Protein AF-T1GAR9-F1 (afdb_monomer)

Nearest PDB structures (foldseek):
  7sh0-assembly1_A  TM=8.762E-01  e=1.033E-12  Homo sapiens
  6ea4-assembly1_A  TM=8.617E-01  e=6.051E-13  Homo sapiens
  3se6-assembly2_B  TM=8.925E-01  e=2.871E-11  Homo sapiens
  7nup-assembly2_B  TM=8.046E-01  e=1.895E-11  Homo sapiens
  3se6-assembly1_A  TM=8.592E-01  e=3.431E-11  Homo sapiens

Solvent-accessible surface area (backbone atoms only — not comparable to full-atom values): 16681 Å² total; per-residue (Å²): 134,81,90,86,88,87,88,90,86,79,95,69,99,68,88,81,76,84,83,80,84,86,79,80,92,75,95,74,92,66,83,61,58,49,72,42,82,41,75,47,67,54,74,52,95,97,52,86,68,44,79,40,87,45,73,44,64,50,62,58,53,84,49,73,72,41,41,52,45,53,66,44,75,80,45,100,73,86,49,72,71,63,49,52,54,53,48,57,76,69,50,59,70,72,55,43,72,60,62,63,54,60,67,56,33,54,42,39,70,69,78,53,90,80,43,41,29,41,38,39,39,64,39,95,79,19,41,32,34,38,38,35,50,35,34,57,62,70,60,62,85,65,73,90,50,70,77,66,39,69,50,52,40,49,40,71,38,23,67,32,31,67,78,54,74,52,63,81,65,65,64,66,76,44,55,46,62,68,44,73,61,78,45,77,48,77,47,99,54,65,32,77,29,72,49,65,38,39,62,56,75,46,87,57,46,68,46,57,41,76,68,42,44,49,35,42,44,58,36,47,66,34,80,76,31,67,69,61,47,68,52,44,56,42,45,53,50,56,37,44,55,50,31,31,69,26,66,78,39,54,64,67,65,44,54,60,63,50,59,46,56,85,77,59,84,60,71,69,58,80,68,65,131

Foldseek 3Di:
DDDDDDDDDDDDPDDDDDDDDDDDDDDDDDQDWDKDWDWDWDDDVPDDIDTDIDIATDDDQDDPVSVVRVVCVPPPDDDVVNVQVSCVVPPDPVVCVQAVDSVQQSCLVPVDDAAKEWEKEQDPQQFKIKIFIWGDDLAPVPPPCPVRRLRFHFWQKDKAFLVRHDLVDQHRPHTDYRGRDIDMGGHPDGGLEMFICRLVPTPYAYHYPPNNLVSQLVCLLPPCSSVHDPSRVQSNLLNLVSCCSSVVDPVVSSVVSCVSCVVDDDPSNVPRD

Structure (mmCIF, N/CA/C/O backbone):
data_AF-T1GAR9-F1
#
_entry.id   AF-T1GAR9-F1
#
loop_
_atom_site.group_PDB
_atom_site.id
_atom_site.type_symbol
_atom_site.label_atom_id
_atom_site.label_alt_id
_atom_site.label_comp_id
_atom_site.label_asym_id
_atom_site.label_entity_id
_atom_site.label_seq_id
_atom_site.pdbx_PDB_ins_code
_atom_site.Cartn_x
_atom_site.Cartn_y
_atom_site.Cartn_z
_atom_site.occupancy
_atom_site.B_iso_or_equiv
_atom_site.auth_seq_id
_atom_site.auth_comp_id
_atom_site.auth_asym_id
_atom_site.auth_atom_id
_atom_site.pdbx_PDB_model_num
ATOM 1 N N . MET A 1 1 ? -24.369 20.881 -39.014 1.00 25.45 1 MET A N 1
ATOM 2 C CA . MET A 1 1 ? -25.179 20.928 -40.251 1.00 25.45 1 MET A CA 1
ATOM 3 C C . MET A 1 1 ? -24.227 20.793 -41.423 1.00 25.45 1 MET A C 1
ATOM 5 O O . MET A 1 1 ? -23.271 21.550 -41.418 1.00 25.45 1 MET A O 1
ATOM 9 N N . LEU A 1 2 ? -24.531 19.888 -42.368 1.00 25.66 2 LEU A N 1
ATOM 10 C CA . LEU A 1 2 ? -23.909 19.727 -43.701 1.00 25.66 2 LEU A CA 1
ATOM 11 C C . LEU A 1 2 ? -22.419 19.277 -43.682 1.00 25.66 2 LEU A C 1
ATOM 13 O O . LEU A 1 2 ? -21.597 19.915 -43.039 1.00 25.66 2 LEU A O 1
ATOM 17 N N . TRP A 1 3 ? -22.067 18.055 -44.135 1.00 26.94 3 TRP A N 1
ATOM 18 C CA . TRP A 1 3 ? -21.988 17.561 -45.542 1.00 26.94 3 TRP A CA 1
ATOM 19 C C . TRP A 1 3 ? -20.963 18.414 -46.333 1.00 26.94 3 TRP A C 1
ATOM 21 O O . TRP A 1 3 ? -21.071 19.631 -46.298 1.00 26.94 3 TRP A O 1
ATOM 31 N N . GLU A 1 4 ? -19.913 17.937 -47.011 1.00 28.55 4 GLU A N 1
ATOM 32 C CA . GLU A 1 4 ? -19.520 16.641 -47.617 1.00 28.55 4 GLU A CA 1
ATOM 33 C C . GLU A 1 4 ? -17.956 16.524 -47.604 1.00 28.55 4 GLU A C 1
ATOM 35 O O . GLU A 1 4 ? -17.301 17.445 -47.120 1.00 28.55 4 GLU A O 1
ATOM 40 N N . ASN A 1 5 ? -17.238 15.480 -48.059 1.00 26.39 5 ASN A N 1
ATOM 41 C CA . ASN A 1 5 ? -17.584 14.246 -48.789 1.00 26.39 5 ASN A CA 1
ATOM 42 C C . ASN A 1 5 ? -16.608 13.072 -48.478 1.00 26.39 5 ASN A C 1
ATOM 44 O O . ASN A 1 5 ? -15.714 13.201 -47.642 1.00 26.39 5 ASN A O 1
ATOM 48 N N . ILE A 1 6 ? -16.745 11.953 -49.202 1.00 33.06 6 ILE A N 1
ATOM 49 C CA . ILE A 1 6 ? -15.753 10.867 -49.364 1.00 33.06 6 ILE A CA 1
ATOM 50 C C . ILE A 1 6 ? -15.148 10.960 -50.772 1.00 33.06 6 ILE A C 1
ATOM 52 O O . ILE A 1 6 ? -15.874 11.267 -51.711 1.00 33.06 6 ILE A O 1
ATOM 56 N N . ASP A 1 7 ? -13.873 10.591 -50.949 1.00 25.00 7 ASP A N 1
ATOM 57 C CA . ASP A 1 7 ? -13.417 10.104 -52.256 1.00 25.00 7 ASP A CA 1
ATOM 5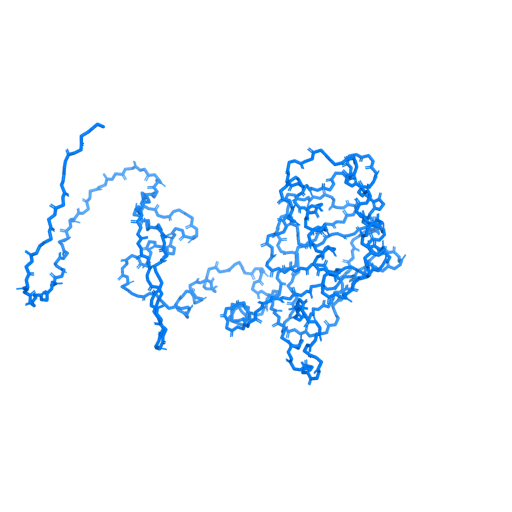8 C C . ASP A 1 7 ? -12.405 8.952 -52.114 1.00 25.00 7 ASP A C 1
ATOM 60 O O . ASP A 1 7 ? -11.411 9.051 -51.389 1.00 25.00 7 ASP A O 1
ATOM 64 N N . ILE A 1 8 ? -12.687 7.829 -52.781 1.00 36.56 8 ILE A N 1
ATOM 65 C CA . ILE A 1 8 ? -11.860 6.613 -52.789 1.00 36.56 8 ILE A CA 1
ATOM 66 C C . ILE A 1 8 ? -11.666 6.193 -54.244 1.00 36.56 8 ILE A C 1
ATOM 68 O O . ILE A 1 8 ? -12.501 5.474 -54.788 1.00 36.56 8 ILE A O 1
ATOM 72 N N . ASN A 1 9 ? -10.546 6.600 -54.853 1.00 28.61 9 ASN A N 1
ATOM 73 C CA . ASN A 1 9 ? -9.695 5.746 -55.698 1.00 28.61 9 ASN A CA 1
ATOM 74 C C . ASN A 1 9 ? -8.578 6.539 -56.396 1.00 28.61 9 ASN A C 1
ATOM 76 O O . ASN A 1 9 ? -8.834 7.466 -57.157 1.00 28.61 9 ASN A O 1
ATOM 80 N N . SER A 1 10 ? -7.336 6.073 -56.265 1.00 30.86 10 SER A N 1
ATOM 81 C CA . SER A 1 10 ? -6.463 5.832 -57.427 1.00 30.86 10 SER A CA 1
ATOM 82 C C . SER A 1 10 ? -5.180 5.114 -57.006 1.00 30.86 10 SER A C 1
ATOM 84 O O . SER A 1 10 ? -4.555 5.432 -55.996 1.00 30.86 10 SER A O 1
ATOM 86 N N . ASN A 1 11 ? -4.778 4.125 -57.805 1.00 38.12 11 ASN A N 1
ATOM 87 C CA . ASN A 1 11 ? -3.502 3.437 -57.644 1.00 38.12 11 ASN A CA 1
ATOM 88 C C . ASN A 1 11 ? -2.354 4.347 -58.101 1.00 38.12 11 ASN A C 1
ATOM 90 O O . ASN A 1 11 ? -2.227 4.607 -59.295 1.00 38.12 11 ASN A O 1
ATOM 94 N N . ALA A 1 12 ? -1.474 4.751 -57.185 1.00 31.80 12 ALA A N 1
ATOM 95 C CA . ALA A 1 12 ? -0.145 5.252 -57.532 1.00 31.80 12 ALA A CA 1
ATOM 96 C C . ALA A 1 12 ? 0.839 5.062 -56.370 1.00 31.80 12 ALA A C 1
ATOM 98 O O . ALA A 1 12 ? 0.692 5.673 -55.310 1.00 31.80 12 ALA A O 1
ATOM 99 N N . HIS A 1 13 ? 1.898 4.276 -56.588 1.00 41.47 13 HIS A N 1
ATOM 100 C CA . HIS A 1 13 ? 3.071 4.296 -55.715 1.00 41.47 13 HIS A CA 1
ATOM 101 C C . HIS A 1 13 ? 3.691 5.700 -55.740 1.00 41.47 13 HIS A C 1
ATOM 103 O O . HIS A 1 13 ? 4.368 6.064 -56.697 1.00 41.47 13 HIS A O 1
ATOM 109 N N . THR A 1 14 ? 3.475 6.489 -54.689 1.00 29.33 14 THR A N 1
ATOM 110 C CA . THR A 1 14 ? 4.144 7.783 -54.503 1.00 29.33 14 THR A CA 1
ATOM 111 C C . THR A 1 14 ? 4.656 7.917 -53.077 1.00 29.33 14 THR A C 1
ATOM 113 O O . THR A 1 14 ? 3.901 8.054 -52.115 1.00 29.33 14 THR A O 1
ATOM 116 N N . THR A 1 15 ? 5.980 7.878 -52.945 1.00 33.97 15 THR A N 1
ATOM 117 C CA . THR A 1 15 ? 6.705 8.127 -51.700 1.00 33.97 15 THR A CA 1
ATOM 118 C C . THR A 1 15 ? 6.447 9.566 -51.252 1.00 33.97 15 THR A C 1
ATOM 120 O O . THR A 1 15 ? 7.058 10.497 -51.771 1.00 33.97 15 THR A O 1
ATOM 123 N N . ARG A 1 16 ? 5.528 9.781 -50.302 1.00 26.84 16 ARG A N 1
ATOM 124 C CA . ARG A 1 16 ? 5.250 11.122 -49.764 1.00 26.84 16 ARG A CA 1
ATOM 125 C C . ARG A 1 16 ? 6.382 11.574 -48.838 1.00 26.84 16 ARG A C 1
ATOM 127 O O . ARG A 1 16 ? 6.357 11.325 -47.635 1.00 26.84 16 ARG A O 1
ATOM 134 N N . SER A 1 17 ? 7.370 12.261 -49.404 1.00 26.91 17 SER A N 1
ATOM 135 C CA . SER A 1 17 ? 8.363 13.029 -48.655 1.00 26.91 17 SER A CA 1
ATOM 136 C C . SER A 1 17 ? 7.694 14.233 -47.985 1.00 26.91 17 SER A C 1
ATOM 138 O O . SER A 1 17 ? 7.262 15.169 -48.656 1.00 26.91 17 SER A O 1
ATOM 140 N N . LEU A 1 18 ? 7.609 14.215 -46.653 1.00 26.28 18 LEU A N 1
ATOM 141 C CA . LEU A 1 18 ? 7.092 15.342 -45.880 1.00 26.28 18 LEU A CA 1
ATOM 142 C C . LEU A 1 18 ? 8.146 16.461 -45.822 1.00 26.28 18 LEU A C 1
ATOM 144 O O . LEU A 1 18 ? 9.084 16.390 -45.025 1.00 26.28 18 LEU A O 1
ATOM 148 N N . HIS A 1 19 ? 7.984 17.493 -46.650 1.00 25.23 19 HIS A N 1
ATOM 149 C CA . HIS A 1 19 ? 8.692 18.758 -46.468 1.00 25.23 19 HIS A CA 1
ATOM 150 C C . HIS A 1 19 ? 8.054 19.532 -45.312 1.00 25.23 19 HIS A C 1
ATOM 152 O O . HIS A 1 19 ? 6.848 19.773 -45.312 1.00 25.23 19 HIS A O 1
ATOM 158 N N . VAL A 1 20 ? 8.869 19.917 -44.331 1.00 28.50 20 VAL A N 1
ATOM 159 C CA . VAL A 1 20 ? 8.471 20.808 -43.236 1.00 28.50 20 VAL A CA 1
ATOM 160 C C . VAL A 1 20 ? 9.163 22.143 -43.473 1.00 28.50 20 VAL A C 1
ATOM 162 O O . VAL A 1 20 ? 10.387 22.191 -43.585 1.00 28.50 20 VAL A O 1
ATOM 165 N N . TYR A 1 21 ? 8.371 23.205 -43.590 1.00 26.66 21 TYR A N 1
ATOM 166 C CA . TYR A 1 21 ? 8.868 24.573 -43.691 1.00 26.66 21 TYR A CA 1
ATOM 167 C C . TYR A 1 21 ? 9.144 25.122 -42.290 1.00 26.66 21 TYR A C 1
ATOM 169 O O . TYR A 1 21 ? 8.396 24.842 -41.353 1.00 26.66 21 TYR A O 1
ATOM 177 N N . PHE A 1 22 ? 10.207 25.910 -42.158 1.00 25.89 22 PHE A N 1
ATOM 178 C CA . PHE A 1 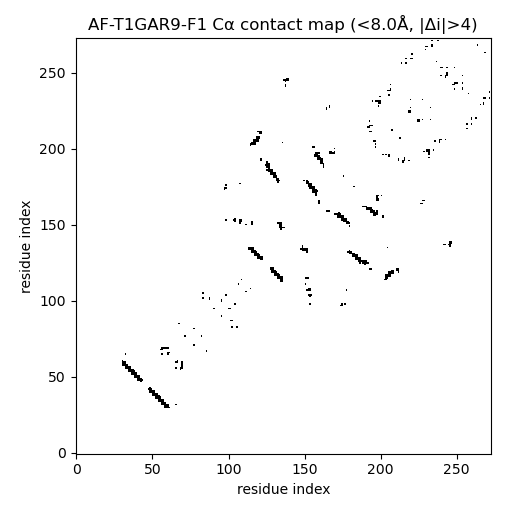22 ? 10.503 26.660 -40.941 1.00 25.89 22 PHE A CA 1
ATOM 179 C C . PHE A 1 22 ? 9.827 28.032 -41.025 1.00 25.89 22 PHE A C 1
ATOM 181 O O . PHE A 1 22 ? 9.930 28.704 -42.051 1.00 25.89 22 PHE A O 1
ATOM 188 N N . CYS A 1 23 ? 9.170 28.452 -39.947 1.00 29.28 23 CYS A N 1
ATOM 189 C CA . CYS A 1 23 ? 8.802 29.848 -39.726 1.00 29.28 23 CYS A CA 1
ATOM 190 C C . CYS A 1 23 ? 9.664 30.380 -38.581 1.00 29.28 23 CYS A C 1
ATOM 192 O O . CYS A 1 23 ? 9.767 29.726 -37.544 1.00 29.28 23 CYS A O 1
ATOM 194 N N . GLU A 1 24 ? 10.295 31.532 -38.798 1.00 31.22 24 GLU A N 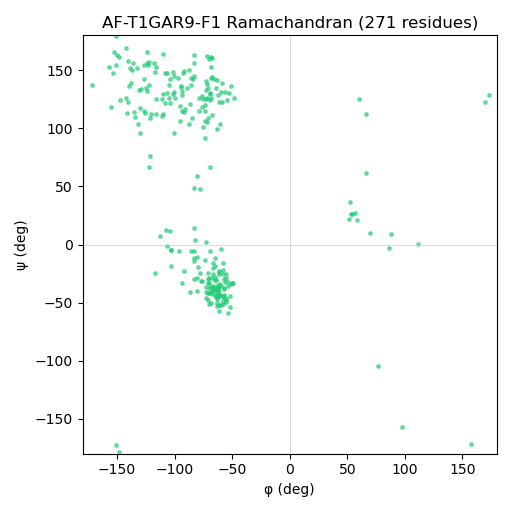1
ATOM 195 C CA . GLU A 1 24 ? 11.086 32.231 -37.782 1.00 31.22 24 GLU A CA 1
ATOM 196 C C . GLU A 1 24 ? 10.187 32.858 -36.705 1.00 31.22 24 GLU A C 1
ATOM 198 O O . GLU A 1 24 ? 8.970 32.989 -36.879 1.00 31.22 24 GLU A O 1
ATOM 203 N N . ASP A 1 25 ? 10.798 33.191 -35.568 1.00 39.25 25 ASP A N 1
ATOM 204 C CA . ASP A 1 25 ? 10.116 33.512 -34.316 1.00 39.25 25 ASP A CA 1
ATOM 205 C C . ASP A 1 25 ? 9.098 34.659 -34.419 1.00 39.25 25 ASP A C 1
ATOM 207 O O . ASP A 1 25 ? 9.400 35.770 -34.857 1.00 39.25 25 ASP A O 1
ATOM 211 N N . VAL A 1 26 ? 7.895 34.412 -33.894 1.00 34.44 26 VAL A N 1
ATOM 212 C CA . VAL A 1 26 ? 6.917 35.456 -33.569 1.00 34.44 26 VAL A CA 1
ATOM 213 C C . VAL A 1 26 ? 6.606 35.364 -32.083 1.00 34.44 26 VAL A C 1
ATOM 215 O O . VAL A 1 26 ? 5.932 34.436 -31.632 1.00 34.44 26 VAL A O 1
ATOM 218 N N . GLU A 1 27 ? 7.087 36.338 -31.313 1.00 39.66 27 GLU A N 1
ATOM 219 C CA . GLU A 1 27 ? 6.792 36.426 -29.885 1.00 39.66 27 GLU A CA 1
ATOM 220 C C . GLU A 1 27 ? 5.284 36.584 -29.643 1.00 39.66 27 GLU A C 1
ATOM 222 O O . GLU A 1 27 ? 4.647 37.541 -30.088 1.00 39.66 27 GLU A O 1
ATOM 227 N N . ARG A 1 28 ? 4.706 35.656 -28.875 1.00 39.28 28 ARG A N 1
ATOM 228 C CA . ARG A 1 28 ? 3.417 35.841 -28.204 1.00 39.28 28 ARG A CA 1
ATOM 229 C C . ARG A 1 28 ? 3.555 35.482 -26.734 1.00 39.28 28 ARG A C 1
ATOM 231 O O . ARG A 1 28 ? 4.137 34.458 -26.386 1.00 39.28 28 ARG A O 1
ATOM 238 N N . VAL A 1 29 ? 3.011 36.346 -25.886 1.00 41.38 29 VAL A N 1
ATOM 239 C CA . VAL A 1 29 ? 2.960 36.163 -24.435 1.00 41.38 29 VAL A CA 1
ATOM 240 C C . VAL A 1 29 ? 1.712 35.352 -24.089 1.00 41.38 29 VAL A C 1
ATOM 242 O O . VAL A 1 29 ? 0.599 35.763 -24.410 1.00 41.38 29 VAL A O 1
ATOM 245 N N . GLY A 1 30 ? 1.912 34.203 -23.449 1.00 42.22 30 GLY A N 1
ATOM 246 C CA . GLY A 1 30 ? 0.862 33.305 -22.973 1.00 42.22 30 GLY A CA 1
ATOM 247 C C . GLY A 1 30 ? 1.476 31.981 -22.520 1.00 42.22 30 GLY A C 1
ATOM 248 O O . GLY A 1 30 ? 2.165 31.331 -23.303 1.00 42.22 30 GLY A O 1
ATOM 249 N N . ASP A 1 31 ? 1.250 31.597 -21.264 1.00 46.41 31 ASP A N 1
ATOM 250 C CA . ASP A 1 31 ? 1.904 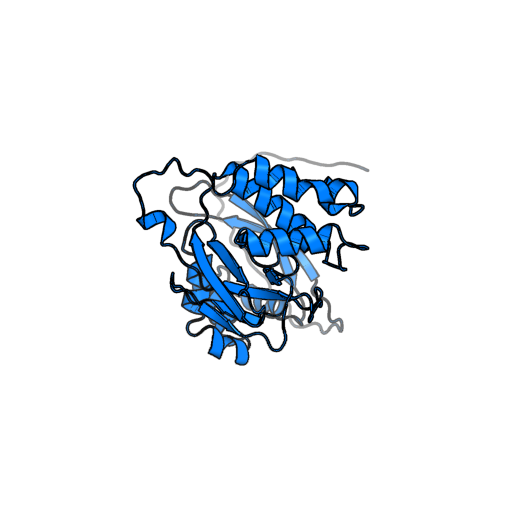30.441 -20.623 1.00 46.41 31 ASP A CA 1
ATOM 251 C C . ASP A 1 31 ? 1.233 29.085 -20.920 1.00 46.41 31 ASP A C 1
ATOM 253 O O . ASP A 1 31 ? 1.518 28.090 -20.255 1.00 46.41 31 ASP A O 1
ATOM 257 N N . ASP A 1 32 ? 0.351 29.024 -21.923 1.00 52.38 32 ASP A N 1
ATOM 258 C CA . ASP A 1 32 ? -0.444 27.831 -22.211 1.00 52.38 32 ASP A CA 1
ATOM 259 C C . ASP A 1 32 ? 0.107 26.990 -23.372 1.00 52.38 32 ASP A C 1
ATOM 261 O O . ASP A 1 32 ? 0.384 27.466 -24.477 1.00 52.38 32 ASP A O 1
ATOM 265 N N . CYS A 1 33 ? 0.220 25.691 -23.113 1.00 55.34 33 CYS A N 1
ATOM 266 C CA . CYS A 1 33 ? 0.555 24.675 -24.101 1.00 55.34 33 CYS A CA 1
ATOM 267 C C . CYS A 1 33 ? -0.674 24.387 -24.975 1.00 55.34 33 CYS A C 1
ATOM 269 O O . CYS A 1 33 ? -1.675 23.870 -24.479 1.00 55.34 33 CYS A O 1
ATOM 271 N N . GLN A 1 34 ? -0.599 24.634 -26.285 1.00 54.72 34 GLN A N 1
ATOM 272 C CA . GLN A 1 34 ? -1.665 24.215 -27.193 1.00 54.72 34 GLN A CA 1
ATOM 273 C C . GLN A 1 34 ? -1.544 22.721 -27.495 1.00 54.72 34 GLN A C 1
ATOM 275 O O . GLN A 1 34 ? -0.574 22.246 -28.091 1.00 54.72 34 GLN A O 1
ATOM 280 N N . VAL A 1 35 ? -2.549 21.977 -27.040 1.00 52.19 35 VAL A N 1
ATOM 281 C CA . VAL A 1 35 ? -2.594 20.521 -27.107 1.00 52.19 35 VAL A CA 1
ATOM 282 C C . VAL A 1 35 ? -3.293 20.075 -28.393 1.00 52.19 35 VAL A C 1
ATOM 284 O O . VAL A 1 35 ? -4.490 20.286 -28.570 1.00 52.19 35 VAL A O 1
ATOM 287 N N . THR A 1 36 ? -2.549 19.428 -29.288 1.00 48.47 36 THR A N 1
ATOM 288 C CA . THR A 1 36 ? -3.056 18.893 -30.561 1.00 48.47 36 THR A CA 1
ATOM 289 C C . THR A 1 36 ? -3.275 17.381 -30.449 1.00 48.47 36 THR A C 1
ATOM 291 O O . THR A 1 36 ? -2.345 16.679 -30.042 1.00 48.47 36 THR A O 1
ATOM 294 N N . PRO A 1 37 ? -4.443 16.826 -30.819 1.00 50.75 37 PRO A N 1
ATOM 295 C CA . PRO A 1 37 ? -4.630 15.378 -30.854 1.00 50.75 37 PRO A CA 1
ATOM 296 C C . PRO A 1 37 ? -3.718 14.723 -31.902 1.00 50.75 37 PRO A C 1
ATOM 298 O O . PRO A 1 37 ? -3.620 15.179 -33.041 1.00 50.75 37 PRO A O 1
ATOM 301 N N . VAL A 1 38 ? -3.068 13.625 -31.520 1.00 54.06 38 VAL A N 1
ATOM 302 C CA . VAL A 1 38 ? -2.182 12.819 -32.372 1.00 54.06 38 VAL A CA 1
ATOM 303 C C . VAL A 1 38 ? -2.458 11.330 -32.175 1.00 54.06 38 VAL A C 1
ATOM 305 O O . VAL A 1 38 ? -2.955 10.907 -31.135 1.00 54.06 38 VAL A O 1
ATOM 308 N N . ILE A 1 39 ? -2.115 10.508 -33.165 1.00 52.97 39 ILE A N 1
ATOM 309 C CA . ILE A 1 39 ? -2.233 9.049 -33.067 1.00 52.97 39 ILE A CA 1
ATOM 310 C C . ILE A 1 39 ? -0.825 8.464 -33.000 1.00 52.97 39 ILE A C 1
ATOM 312 O O . ILE A 1 39 ? -0.078 8.514 -33.978 1.00 52.97 39 ILE A O 1
ATOM 316 N N . HIS A 1 40 ? -0.461 7.890 -31.855 1.00 49.12 40 HIS A N 1
ATOM 317 C CA . HIS A 1 40 ? 0.715 7.026 -31.777 1.00 49.12 40 HIS A CA 1
ATOM 318 C C . HIS A 1 40 ? 0.329 5.622 -32.233 1.00 49.12 40 HIS A C 1
ATOM 320 O O . HIS A 1 40 ? -0.781 5.165 -31.976 1.00 49.12 40 HIS A O 1
ATOM 326 N N . VAL A 1 41 ? 1.237 4.914 -32.899 1.00 48.00 41 VAL A N 1
ATOM 327 C CA . VAL A 1 41 ? 1.007 3.528 -33.316 1.00 48.00 41 VAL A CA 1
ATOM 328 C C . VAL A 1 41 ? 2.080 2.664 -32.677 1.00 48.00 41 VAL A C 1
ATOM 330 O O . VAL A 1 41 ? 3.255 2.783 -33.018 1.00 48.00 41 VAL A O 1
ATOM 333 N N . LEU A 1 42 ? 1.684 1.793 -31.747 1.00 44.50 42 LEU A N 1
ATOM 334 C CA . LEU A 1 42 ? 2.601 0.800 -31.198 1.00 44.50 42 LEU A CA 1
ATOM 335 C C . LEU A 1 42 ? 2.858 -0.272 -32.255 1.00 44.50 42 LEU A C 1
ATOM 337 O O . LEU A 1 42 ? 1.918 -0.890 -32.757 1.00 44.50 42 LEU A O 1
ATOM 341 N N . GLN A 1 43 ? 4.132 -0.496 -32.568 1.00 47.41 43 GLN A N 1
ATOM 342 C CA . GLN A 1 43 ? 4.593 -1.552 -33.462 1.00 47.41 43 GLN A CA 1
ATOM 343 C C . GLN A 1 43 ? 5.635 -2.406 -32.747 1.00 47.41 43 GLN A C 1
ATOM 345 O O . GLN A 1 43 ? 6.548 -1.884 -32.111 1.00 47.41 43 GLN A O 1
ATOM 350 N N . TYR A 1 44 ? 5.499 -3.723 -32.875 1.00 52.16 44 TYR A N 1
ATOM 351 C CA . TYR A 1 44 ? 6.476 -4.695 -32.399 1.00 52.16 44 TYR A CA 1
ATOM 352 C C . TYR A 1 44 ? 6.636 -5.781 -33.473 1.00 52.16 44 TYR A C 1
ATOM 354 O O . TYR A 1 44 ? 5.623 -6.166 -34.066 1.00 52.16 44 TYR A O 1
ATOM 362 N N . PRO A 1 45 ? 7.854 -6.275 -33.764 1.00 50.09 45 PRO A N 1
ATOM 363 C CA . PRO A 1 45 ? 8.053 -7.305 -34.781 1.00 50.09 45 PRO A CA 1
ATOM 364 C C . PRO A 1 45 ? 7.178 -8.541 -34.520 1.00 50.09 45 PRO A C 1
ATOM 366 O O . PRO A 1 45 ? 7.225 -9.122 -33.439 1.00 50.09 45 PRO A O 1
ATOM 369 N N . GLY A 1 46 ? 6.362 -8.925 -35.507 1.00 67.88 46 GLY A N 1
ATOM 370 C CA . GLY A 1 46 ? 5.425 -10.053 -35.407 1.00 67.88 46 GLY A CA 1
ATOM 371 C C . GLY A 1 46 ? 4.050 -9.738 -34.797 1.00 67.88 46 GLY A C 1
ATOM 372 O O . GLY A 1 46 ? 3.192 -10.618 -34.789 1.00 67.88 46 GLY A O 1
ATOM 373 N N . CYS A 1 47 ? 3.796 -8.509 -34.336 1.00 57.59 47 CYS A N 1
ATOM 374 C CA . CYS A 1 47 ? 2.510 -8.097 -33.760 1.00 57.59 47 CYS A CA 1
ATOM 375 C C . CYS A 1 47 ? 1.731 -7.150 -34.687 1.00 57.59 47 CYS A C 1
ATOM 377 O O . CYS A 1 47 ? 2.314 -6.312 -35.374 1.00 57.59 47 CYS A O 1
ATOM 379 N N . VAL A 1 48 ? 0.395 -7.232 -34.656 1.00 68.81 48 VAL A N 1
ATOM 380 C CA . VAL A 1 48 ? -0.477 -6.277 -35.363 1.00 68.81 48 VAL A CA 1
ATOM 381 C C . VAL A 1 48 ? -0.371 -4.898 -34.694 1.00 68.81 48 VAL A C 1
ATOM 383 O O . VAL A 1 48 ? -0.601 -4.810 -33.483 1.00 68.81 48 VAL A O 1
ATOM 386 N N . PRO A 1 49 ? -0.053 -3.822 -35.442 1.00 59.59 49 PRO A N 1
ATOM 387 C CA . PRO A 1 49 ? 0.036 -2.477 -34.887 1.00 59.59 49 PRO A CA 1
ATOM 388 C C . PRO A 1 49 ? -1.270 -2.010 -34.242 1.00 59.59 49 PRO A C 1
ATOM 390 O O . PRO A 1 49 ? -2.344 -2.212 -34.812 1.00 59.59 49 PRO A O 1
ATOM 393 N N . LYS A 1 50 ? -1.190 -1.330 -33.091 1.00 47.12 50 LYS A N 1
ATOM 394 C CA . LYS A 1 50 ? -2.363 -0.711 -32.449 1.00 47.12 50 LYS A CA 1
ATOM 395 C C . LYS A 1 50 ? -2.236 0.814 -32.386 1.00 47.12 50 LYS A C 1
ATOM 397 O O . LYS A 1 50 ? -1.237 1.297 -31.847 1.00 47.12 50 LYS A O 1
ATOM 402 N N . PRO A 1 51 ? -3.223 1.572 -32.903 1.00 50.94 51 PRO A N 1
ATOM 403 C CA . PRO A 1 51 ? -3.291 3.010 -32.700 1.00 50.94 51 PRO A CA 1
ATOM 404 C C . PRO A 1 51 ? -3.706 3.327 -31.258 1.00 50.94 51 PRO A C 1
ATOM 406 O O . PRO A 1 51 ? -4.574 2.665 -30.689 1.00 50.94 51 PRO A O 1
ATOM 409 N N . ILE A 1 52 ? -3.095 4.359 -30.691 1.00 43.22 52 ILE A N 1
ATOM 410 C CA . ILE A 1 52 ? -3.394 4.927 -29.379 1.00 43.22 52 ILE A CA 1
ATOM 411 C C . ILE A 1 52 ? -3.640 6.428 -29.588 1.00 43.22 52 ILE A C 1
ATOM 413 O O . ILE A 1 52 ? -2.710 7.137 -29.995 1.00 43.22 52 ILE A O 1
ATOM 417 N N . PRO A 1 53 ? -4.868 6.922 -29.342 1.00 51.81 53 PRO A N 1
ATOM 418 C CA . PRO A 1 53 ? -5.145 8.351 -29.281 1.00 51.81 53 PRO A CA 1
ATOM 419 C C . PRO A 1 53 ? -4.302 8.998 -28.180 1.00 51.81 53 PRO A C 1
ATOM 421 O O . PRO A 1 53 ? -4.228 8.491 -27.062 1.00 51.81 53 PRO A O 1
ATOM 424 N N . SER A 1 54 ? -3.645 10.097 -28.515 1.00 52.88 54 SER A N 1
ATOM 425 C CA . SER A 1 54 ? -2.720 10.822 -27.652 1.00 52.88 54 SER A CA 1
ATOM 426 C C . SER A 1 54 ? -2.773 12.314 -27.987 1.00 52.88 54 SER A C 1
ATOM 428 O O . SER A 1 54 ? -3.540 12.759 -28.844 1.00 52.88 54 SER A O 1
ATOM 430 N N . PHE A 1 55 ? -1.955 13.098 -27.303 1.00 55.34 55 PHE A N 1
ATOM 431 C CA . PHE A 1 55 ? -1.990 14.548 -27.311 1.00 55.34 55 PHE A CA 1
ATOM 432 C C . PHE A 1 55 ? -0.560 15.106 -27.325 1.00 55.34 55 PHE A C 1
ATOM 434 O O . PHE A 1 55 ? 0.248 14.788 -26.454 1.00 55.34 55 PHE A O 1
ATOM 441 N N . ALA A 1 56 ? -0.235 15.924 -28.328 1.00 51.06 56 ALA A N 1
ATOM 442 C CA . ALA A 1 56 ? 1.068 16.564 -28.495 1.00 51.06 56 ALA A CA 1
ATOM 443 C C . ALA A 1 56 ? 0.999 18.052 -28.126 1.00 51.06 56 ALA A C 1
ATOM 445 O O . ALA A 1 56 ? 0.058 18.747 -28.499 1.00 51.06 56 ALA A O 1
ATOM 446 N N . CYS A 1 57 ? 2.008 18.541 -27.406 1.00 50.41 57 CYS A N 1
ATOM 447 C CA . CYS A 1 57 ? 2.085 19.917 -26.917 1.00 50.41 57 CYS A CA 1
ATOM 448 C C . CYS A 1 57 ? 2.879 20.827 -27.866 1.00 50.41 57 CYS A C 1
ATOM 450 O O . CYS A 1 57 ? 3.972 20.449 -28.291 1.00 50.41 57 CYS A O 1
ATOM 452 N N . VAL A 1 58 ? 2.383 22.042 -28.118 1.00 54.03 58 VAL A N 1
ATOM 453 C CA . VAL A 1 58 ? 3.131 23.133 -28.768 1.00 54.03 58 VAL A CA 1
ATOM 454 C C . VAL A 1 58 ? 2.995 24.406 -27.921 1.00 54.03 58 VAL A C 1
ATOM 456 O O . VAL A 1 58 ? 1.888 24.900 -27.723 1.00 54.03 58 VAL A O 1
ATOM 459 N N . GLY A 1 59 ? 4.104 24.937 -27.394 1.00 58.75 59 GLY A N 1
ATOM 460 C CA . GLY A 1 59 ? 4.115 26.143 -26.550 1.00 58.75 59 GLY A CA 1
ATOM 461 C C . GLY A 1 59 ? 5.356 26.240 -25.654 1.00 58.75 59 GLY A C 1
ATOM 462 O O . GLY A 1 59 ? 6.281 25.438 -25.785 1.00 58.75 59 GLY A O 1
ATOM 463 N N . ARG A 1 60 ? 5.385 27.202 -24.717 1.00 51.34 60 ARG A N 1
ATOM 464 C CA . ARG A 1 60 ? 6.380 27.199 -23.629 1.00 51.34 60 ARG A CA 1
ATOM 465 C C . ARG A 1 60 ? 5.939 26.211 -22.556 1.00 51.34 60 ARG A C 1
ATOM 467 O O . ARG A 1 60 ? 4.833 26.278 -22.041 1.00 51.34 60 ARG A O 1
ATOM 474 N N . CYS A 1 61 ? 6.827 25.288 -22.220 1.00 48.69 61 CYS A N 1
ATOM 475 C CA . CYS A 1 61 ? 6.510 24.182 -21.336 1.00 48.69 61 CYS A CA 1
ATOM 476 C C . CYS A 1 61 ? 6.897 24.482 -19.876 1.00 48.69 61 CYS A C 1
ATOM 478 O O . CYS A 1 61 ? 8.083 24.471 -19.526 1.00 48.69 61 CYS A O 1
ATOM 480 N N . ALA A 1 62 ? 5.897 24.738 -19.028 1.00 39.53 62 ALA A N 1
ATOM 481 C CA . ALA A 1 62 ? 6.090 25.113 -17.626 1.00 39.53 62 ALA A CA 1
ATOM 482 C C . ALA A 1 62 ? 6.221 23.895 -16.694 1.00 39.53 62 ALA A C 1
ATOM 484 O O . ALA A 1 62 ? 7.089 23.886 -15.820 1.00 39.53 62 ALA A O 1
ATOM 485 N N . SER A 1 63 ? 5.417 22.845 -16.902 1.00 46.28 63 SER A N 1
ATOM 486 C CA . SER A 1 63 ? 5.461 21.628 -16.078 1.00 46.28 63 SER A CA 1
ATOM 487 C C . SER A 1 63 ? 6.548 20.640 -16.522 1.00 46.28 63 SER A C 1
ATOM 489 O O . SER A 1 63 ? 7.058 20.693 -17.643 1.00 46.28 63 SER A O 1
ATOM 491 N N . TYR A 1 64 ? 6.896 19.695 -15.647 1.00 38.03 64 TYR A N 1
ATOM 492 C CA . TYR A 1 64 ? 7.897 18.655 -15.911 1.00 38.03 64 TYR A CA 1
ATOM 493 C C . TYR A 1 64 ? 7.551 17.801 -17.146 1.00 38.03 64 TYR A C 1
ATOM 495 O O . TYR A 1 64 ? 8.355 17.672 -18.072 1.00 38.03 64 TYR A O 1
ATOM 503 N N . LEU A 1 65 ? 6.318 17.279 -17.192 1.00 40.69 65 LEU A N 1
ATOM 504 C CA . LEU A 1 65 ? 5.789 16.499 -18.318 1.00 40.69 65 LEU A CA 1
ATOM 505 C C . LEU A 1 65 ? 5.740 17.326 -19.608 1.00 40.69 65 LEU A C 1
ATOM 507 O O . LEU A 1 65 ? 6.101 16.828 -20.674 1.00 40.69 65 LEU A O 1
ATOM 511 N N . GLN A 1 66 ? 5.369 18.606 -19.517 1.00 42.53 66 GLN A N 1
ATOM 512 C CA . GLN A 1 66 ? 5.421 19.510 -20.662 1.00 42.53 66 GLN A CA 1
ATOM 513 C C . GLN A 1 66 ? 6.866 19.700 -21.149 1.00 42.53 66 GLN A C 1
ATOM 515 O O . GLN A 1 66 ? 7.120 19.515 -22.335 1.00 42.53 66 GLN A O 1
ATOM 520 N N . ARG A 1 67 ? 7.841 20.015 -20.276 1.00 41.09 67 ARG A N 1
ATOM 521 C CA . ARG A 1 67 ? 9.246 20.244 -20.692 1.00 41.09 67 ARG A CA 1
ATOM 522 C C . ARG A 1 67 ? 9.812 19.040 -21.428 1.00 41.09 67 ARG A C 1
ATOM 524 O O . ARG A 1 67 ? 10.525 19.203 -22.416 1.00 41.09 67 ARG A O 1
ATOM 531 N N . MET A 1 68 ? 9.441 17.849 -20.972 1.00 46.56 68 MET A N 1
ATOM 532 C CA . MET A 1 68 ? 9.758 16.594 -21.631 1.00 46.56 68 MET A CA 1
ATOM 533 C C . MET A 1 68 ? 9.176 16.535 -23.056 1.00 46.56 68 MET A C 1
ATOM 535 O O . MET A 1 68 ? 9.926 16.314 -24.005 1.00 46.56 68 MET A O 1
ATOM 539 N N . LEU A 1 69 ? 7.875 16.802 -23.230 1.00 45.47 69 LEU A N 1
ATOM 540 C CA . LEU A 1 69 ? 7.205 16.825 -24.541 1.00 45.47 69 LEU A CA 1
ATOM 541 C C . LEU A 1 69 ? 7.774 17.894 -25.491 1.00 45.47 69 LEU A C 1
ATOM 543 O O . LEU A 1 69 ? 8.039 17.582 -26.652 1.00 45.47 69 LEU A O 1
ATOM 547 N N . CYS A 1 70 ? 8.040 19.111 -25.003 1.00 45.94 70 CYS A N 1
ATOM 548 C CA . CYS A 1 70 ? 8.697 20.171 -25.778 1.00 45.94 70 CYS A CA 1
ATOM 549 C C . CYS A 1 70 ? 10.044 19.701 -26.352 1.00 45.94 70 CYS A C 1
ATOM 551 O O . CYS A 1 70 ? 10.308 19.881 -27.541 1.00 45.94 70 CYS A O 1
ATOM 553 N N . ASN A 1 71 ? 10.877 19.044 -25.536 1.00 43.78 71 ASN A N 1
ATOM 554 C CA . ASN A 1 71 ? 12.181 18.537 -25.972 1.00 43.78 71 ASN A CA 1
ATOM 555 C C . ASN A 1 71 ? 12.053 17.342 -26.943 1.00 43.78 71 ASN A C 1
ATOM 557 O O . ASN A 1 71 ? 12.906 17.146 -27.808 1.00 43.78 71 ASN A O 1
ATOM 561 N N . PHE A 1 72 ? 10.977 16.554 -26.830 1.00 47.97 72 PHE A N 1
ATOM 562 C CA . PHE A 1 72 ? 10.695 15.431 -27.730 1.00 47.97 72 PHE A CA 1
ATOM 563 C C . PHE A 1 72 ? 10.088 15.831 -29.080 1.00 47.97 72 PHE A C 1
ATOM 565 O O . PHE A 1 72 ? 10.225 15.056 -30.027 1.00 47.97 72 PHE A O 1
ATOM 572 N N . SER A 1 73 ? 9.502 17.027 -29.223 1.00 45.62 73 SER A N 1
ATOM 573 C CA . SER A 1 73 ? 8.982 17.520 -30.515 1.00 45.62 73 SER A CA 1
ATOM 574 C C . SER A 1 73 ? 10.041 17.526 -31.637 1.00 45.62 73 SER A C 1
ATOM 576 O O . SER A 1 73 ? 9.713 17.355 -32.811 1.00 45.62 73 SER A O 1
ATOM 578 N N . TYR A 1 74 ? 11.325 17.611 -31.269 1.00 43.28 74 TYR A N 1
ATOM 579 C CA . TYR A 1 74 ? 12.474 17.592 -32.176 1.00 43.28 74 TYR A CA 1
ATOM 580 C C . TYR A 1 74 ? 12.981 16.185 -32.561 1.00 43.28 74 TYR A C 1
ATOM 582 O O . TYR A 1 74 ? 13.873 16.075 -33.404 1.00 43.28 74 TYR A O 1
ATOM 590 N N . MET A 1 75 ? 12.456 15.092 -31.985 1.00 39.75 75 MET A N 1
ATOM 591 C CA . MET A 1 75 ? 12.926 13.725 -32.273 1.00 39.75 75 MET A CA 1
ATOM 592 C C . MET A 1 75 ? 11.806 12.775 -32.712 1.00 39.75 75 MET A C 1
ATOM 594 O O . MET A 1 75 ? 10.979 12.346 -31.915 1.00 39.75 75 MET A O 1
ATOM 598 N N . LYS A 1 76 ? 11.872 12.335 -33.978 1.00 46.97 76 LYS A N 1
ATOM 599 C CA . LYS A 1 76 ? 10.879 11.459 -34.636 1.00 46.97 76 LYS A CA 1
ATOM 600 C C . LYS A 1 76 ? 10.616 10.100 -33.958 1.00 46.97 76 LYS A C 1
ATOM 602 O O . LYS A 1 76 ? 9.610 9.480 -34.281 1.00 46.97 76 LYS A O 1
ATOM 607 N N . THR A 1 77 ? 11.472 9.639 -33.041 1.00 50.38 77 THR A N 1
ATOM 608 C CA . THR A 1 77 ? 11.223 8.465 -32.182 1.00 50.38 77 THR A CA 1
ATOM 609 C C . THR A 1 77 ? 11.882 8.608 -30.801 1.00 50.38 77 THR A C 1
ATOM 611 O O . THR A 1 77 ? 13.106 8.771 -30.668 1.00 50.38 77 THR A O 1
ATOM 614 N N . SER A 1 78 ? 11.063 8.491 -29.753 1.00 62.72 78 SER A N 1
ATOM 615 C CA . SER A 1 78 ? 11.519 8.267 -28.376 1.00 62.72 78 SER A CA 1
ATOM 616 C C . SER A 1 78 ? 11.561 6.768 -28.072 1.00 62.72 78 SER A C 1
ATOM 618 O O . SER A 1 78 ? 10.755 6.008 -28.603 1.00 62.72 78 SER A O 1
ATOM 620 N N . THR A 1 79 ? 12.501 6.346 -27.229 1.00 77.25 79 THR A N 1
ATOM 621 C CA . THR A 1 79 ? 12.598 4.973 -26.713 1.00 77.25 79 THR A CA 1
ATOM 622 C C . THR A 1 79 ? 12.554 5.017 -25.181 1.00 77.25 79 THR A C 1
ATOM 624 O O . THR A 1 79 ? 12.898 6.062 -24.610 1.00 77.25 79 THR A O 1
ATOM 627 N N . PRO A 1 80 ? 12.160 3.931 -24.488 1.00 78.50 80 PRO A N 1
ATOM 628 C CA . PRO A 1 80 ? 12.093 3.912 -23.024 1.00 78.50 80 PRO A CA 1
ATOM 629 C C . PRO A 1 80 ? 13.404 4.345 -22.354 1.00 78.50 80 PRO A C 1
ATOM 631 O O . PRO A 1 80 ? 13.387 5.088 -21.381 1.00 78.50 80 PRO A O 1
ATOM 634 N N . GLU A 1 81 ? 14.560 4.003 -22.925 1.00 80.31 81 GLU A N 1
ATOM 635 C CA . GLU A 1 81 ? 15.872 4.368 -22.379 1.00 80.31 81 GLU A CA 1
ATOM 636 C C . GLU A 1 81 ? 16.170 5.869 -22.508 1.00 80.31 81 GLU A C 1
ATOM 638 O O . GLU A 1 81 ? 16.842 6.437 -21.646 1.00 80.31 81 GLU A O 1
ATOM 643 N N . LYS A 1 82 ? 15.681 6.534 -23.568 1.00 79.56 82 LYS A N 1
ATOM 644 C CA . LYS A 1 82 ? 15.771 8.002 -23.691 1.00 79.56 82 LYS A CA 1
ATOM 645 C C . LYS A 1 82 ? 14.881 8.683 -22.656 1.00 79.56 82 LYS A C 1
ATOM 647 O O . LYS A 1 82 ? 15.303 9.671 -22.061 1.00 79.56 82 LYS A O 1
ATOM 652 N N . LEU A 1 83 ? 13.679 8.146 -22.442 1.00 79.31 83 LEU A N 1
ATOM 653 C CA . LEU A 1 83 ? 12.747 8.620 -21.425 1.00 79.31 83 LEU A CA 1
ATOM 654 C C . LEU A 1 83 ? 13.358 8.488 -20.024 1.00 79.31 83 LEU A C 1
ATOM 656 O O . LEU A 1 83 ? 13.538 9.498 -19.350 1.00 79.31 83 LEU A O 1
ATOM 660 N N . PHE A 1 84 ? 13.758 7.283 -19.615 1.00 84.31 84 PHE A N 1
ATOM 661 C CA . PHE A 1 84 ? 14.264 7.018 -18.264 1.00 84.31 84 PHE A CA 1
ATOM 662 C C . PHE A 1 84 ? 15.518 7.834 -17.921 1.00 84.31 84 PHE A C 1
ATOM 664 O O . PHE A 1 84 ? 15.634 8.301 -16.795 1.00 84.31 84 PHE A O 1
ATOM 671 N N . LYS A 1 85 ? 16.405 8.112 -18.890 1.00 83.81 85 LYS A N 1
ATOM 672 C CA . LYS A 1 85 ? 17.557 9.017 -18.691 1.00 83.81 85 LYS A CA 1
ATOM 673 C C . LYS A 1 85 ? 17.159 10.466 -18.404 1.00 83.81 85 LYS A C 1
ATOM 675 O O . LYS A 1 85 ? 17.837 11.142 -17.633 1.00 83.81 85 LYS A O 1
ATOM 680 N N . ILE A 1 86 ? 16.096 10.968 -19.036 1.00 81.19 86 ILE A N 1
ATOM 681 C CA . ILE A 1 86 ? 15.566 12.309 -18.746 1.00 81.19 86 ILE A CA 1
ATOM 682 C C . ILE A 1 86 ? 14.866 12.301 -17.387 1.00 81.19 86 ILE A C 1
ATOM 684 O O . ILE A 1 86 ? 15.058 13.240 -16.614 1.00 81.19 86 ILE A O 1
ATOM 688 N N . LEU A 1 87 ? 14.111 11.237 -17.088 1.00 81.44 87 LEU A N 1
ATOM 689 C CA . LEU A 1 87 ? 13.426 11.096 -15.809 1.00 81.44 87 LEU A CA 1
ATOM 690 C C . LEU A 1 87 ? 14.420 11.065 -14.645 1.00 81.44 87 LEU A C 1
ATOM 692 O O . LEU A 1 87 ? 14.320 11.905 -13.757 1.00 81.44 87 LEU A O 1
ATOM 696 N N . ASP A 1 88 ? 15.433 10.195 -14.705 1.00 85.00 88 ASP A N 1
ATOM 697 C CA . ASP A 1 88 ? 16.551 10.161 -13.758 1.00 85.00 88 ASP A CA 1
ATOM 698 C C . ASP A 1 88 ? 17.203 11.543 -13.622 1.00 85.00 88 ASP A C 1
ATOM 700 O O . ASP A 1 88 ? 17.258 12.086 -12.519 1.00 85.00 88 ASP A O 1
ATOM 704 N N . LYS A 1 89 ? 17.624 12.184 -14.723 1.00 83.75 89 LYS A N 1
ATOM 705 C CA . LYS A 1 89 ? 18.286 13.502 -14.677 1.00 83.75 89 LYS A CA 1
ATOM 706 C C . LYS A 1 89 ? 17.520 14.552 -13.856 1.00 83.75 89 LYS A C 1
ATOM 708 O O . LYS A 1 89 ? 18.160 15.404 -13.242 1.00 83.75 89 LYS A O 1
ATOM 713 N N . HIS A 1 90 ? 16.189 14.508 -13.861 1.00 80.94 90 HIS A N 1
ATOM 714 C CA . HIS A 1 90 ? 15.339 15.492 -13.192 1.00 80.94 90 HIS A CA 1
ATOM 715 C C . HIS A 1 90 ? 14.545 14.936 -11.990 1.00 80.94 90 HIS A C 1
ATOM 717 O O . HIS A 1 90 ? 13.703 15.652 -11.456 1.00 80.94 90 HIS A O 1
ATOM 723 N N . TRP A 1 91 ? 14.787 13.696 -11.555 1.00 80.12 91 TRP A N 1
ATOM 724 C CA . TRP A 1 91 ? 14.106 13.093 -10.401 1.00 80.12 91 TRP A CA 1
ATOM 725 C C . TRP A 1 91 ? 14.515 13.781 -9.079 1.00 80.12 91 TRP A C 1
ATOM 727 O O . TRP A 1 91 ? 15.696 14.129 -8.945 1.00 80.12 91 TRP A O 1
ATOM 737 N N . PRO A 1 92 ? 13.602 13.962 -8.099 1.00 81.81 92 PRO A N 1
ATOM 738 C CA . PRO A 1 92 ? 13.919 14.575 -6.808 1.00 81.81 92 PRO A CA 1
ATOM 739 C C . PRO A 1 92 ? 15.115 13.917 -6.106 1.00 81.81 92 PRO A C 1
ATOM 741 O O . PRO A 1 92 ? 15.178 12.696 -5.965 1.00 81.81 92 PRO A O 1
ATOM 744 N N . VAL A 1 93 ? 16.076 14.732 -5.655 1.00 79.81 93 VAL A N 1
ATOM 745 C CA . VAL A 1 93 ? 17.344 14.258 -5.058 1.00 79.81 93 VAL A CA 1
ATOM 746 C C . VAL A 1 93 ? 17.110 13.443 -3.783 1.00 79.81 93 VAL A C 1
ATOM 748 O O . VAL A 1 93 ? 17.797 12.453 -3.548 1.00 79.81 93 VAL A O 1
ATOM 751 N N . GLU A 1 94 ? 16.119 13.833 -2.986 1.00 78.25 94 GLU A N 1
ATOM 752 C CA . GLU A 1 94 ? 15.743 13.147 -1.747 1.00 78.25 94 GLU A CA 1
ATOM 753 C C . GLU A 1 94 ? 15.227 11.728 -2.026 1.00 78.25 94 GLU A C 1
ATOM 755 O O . GLU A 1 94 ? 15.684 10.770 -1.400 1.00 78.25 94 GLU A O 1
ATOM 760 N N . ASP A 1 95 ? 14.379 11.573 -3.045 1.00 78.56 95 ASP A N 1
ATOM 761 C CA . ASP A 1 95 ? 13.880 10.271 -3.491 1.00 78.56 95 ASP A CA 1
ATOM 762 C C . ASP A 1 95 ? 14.971 9.407 -4.124 1.00 78.56 95 ASP A C 1
ATOM 764 O O . ASP A 1 95 ? 14.994 8.200 -3.890 1.00 78.56 95 ASP A O 1
ATOM 768 N N . LYS A 1 96 ? 15.914 9.997 -4.879 1.00 80.94 96 LYS A N 1
ATOM 769 C CA . LYS A 1 96 ? 17.046 9.244 -5.456 1.00 80.94 96 LYS A CA 1
ATOM 770 C C . LYS A 1 96 ? 17.785 8.435 -4.392 1.00 80.94 96 LYS A C 1
ATOM 772 O O . LYS A 1 96 ? 18.100 7.268 -4.608 1.00 80.94 96 LYS A O 1
ATOM 777 N N . ASN A 1 97 ? 18.033 9.059 -3.241 1.00 82.06 97 ASN A N 1
ATOM 778 C CA . ASN A 1 97 ? 18.761 8.447 -2.134 1.00 82.06 97 ASN A CA 1
ATOM 779 C C . ASN A 1 97 ? 17.982 7.288 -1.486 1.00 82.06 97 ASN A C 1
ATOM 781 O O . ASN A 1 97 ? 18.609 6.362 -0.974 1.00 82.06 97 ASN A O 1
ATOM 785 N N . LYS A 1 98 ? 16.641 7.319 -1.526 1.00 81.94 98 LYS A N 1
ATOM 786 C CA . LYS A 1 98 ? 15.773 6.230 -1.047 1.00 81.94 98 LYS A CA 1
ATOM 787 C C . LYS A 1 98 ? 15.630 5.095 -2.074 1.00 81.94 98 LYS A C 1
ATOM 789 O O . LYS A 1 98 ? 15.638 3.929 -1.696 1.00 81.94 98 LYS A O 1
ATOM 794 N N . ILE A 1 99 ? 15.507 5.431 -3.362 1.00 85.56 99 ILE A N 1
ATOM 795 C CA . ILE A 1 99 ? 15.337 4.474 -4.473 1.00 85.56 99 ILE A CA 1
ATOM 796 C C . ILE A 1 99 ? 16.618 3.670 -4.734 1.00 85.56 99 ILE A C 1
ATOM 798 O O . ILE A 1 99 ? 16.553 2.473 -5.015 1.00 85.56 99 ILE A O 1
ATOM 802 N N . GLY A 1 100 ? 17.781 4.326 -4.697 1.00 83.56 100 GLY A N 1
ATOM 803 C CA . GLY A 1 100 ? 19.022 3.761 -5.219 1.00 83.56 100 GLY A CA 1
ATOM 804 C C . GLY A 1 100 ? 19.061 3.831 -6.749 1.00 83.56 100 GLY A C 1
ATOM 805 O O . GLY A 1 100 ? 19.299 4.897 -7.315 1.00 83.56 100 GLY A O 1
ATOM 806 N N . ASP A 1 101 ? 18.848 2.704 -7.434 1.00 87.69 101 ASP A N 1
ATOM 807 C CA . ASP A 1 101 ? 18.874 2.650 -8.902 1.00 87.69 101 ASP A CA 1
ATOM 808 C C . ASP A 1 101 ? 17.498 2.985 -9.514 1.00 87.69 101 ASP A C 1
ATOM 810 O O . ASP A 1 101 ? 16.571 2.173 -9.565 1.00 87.69 101 ASP A O 1
ATOM 814 N N . ILE A 1 102 ? 17.380 4.205 -10.038 1.00 86.81 102 ILE A N 1
ATOM 815 C CA . ILE A 1 102 ? 16.183 4.697 -10.736 1.00 86.81 102 ILE A CA 1
ATOM 816 C C . ILE A 1 102 ? 15.912 3.928 -12.039 1.00 86.81 102 ILE A C 1
ATOM 818 O O . ILE A 1 102 ? 14.753 3.756 -12.431 1.00 86.81 102 ILE A O 1
ATOM 822 N N . MET A 1 103 ? 16.947 3.421 -12.713 1.00 88.44 103 MET A N 1
ATOM 823 C CA . MET A 1 103 ? 16.756 2.571 -13.888 1.00 88.44 103 MET A CA 1
ATOM 824 C C . MET A 1 103 ? 16.190 1.211 -13.470 1.00 88.44 103 MET A C 1
ATOM 826 O O . MET A 1 103 ? 15.315 0.694 -14.166 1.00 88.44 103 MET A O 1
ATOM 830 N N . GLU A 1 104 ? 16.608 0.652 -12.329 1.00 89.62 104 GLU A N 1
ATOM 831 C CA . GLU A 1 104 ? 15.975 -0.546 -11.762 1.00 89.62 104 GLU A CA 1
ATOM 832 C C . GLU A 1 104 ? 14.501 -0.296 -11.415 1.00 89.62 104 GLU A C 1
ATOM 834 O O . GLU A 1 104 ? 13.660 -1.128 -11.772 1.00 89.62 104 GLU A O 1
ATOM 839 N N . PHE A 1 105 ? 14.169 0.854 -10.814 1.00 90.06 105 PHE A N 1
ATOM 840 C CA . PHE A 1 105 ? 12.781 1.260 -10.569 1.00 90.06 105 PHE A CA 1
ATOM 841 C C . PHE A 1 105 ? 11.950 1.220 -11.858 1.00 90.06 105 PHE A C 1
ATOM 843 O O . PHE A 1 105 ? 11.007 0.426 -11.942 1.00 90.06 105 PHE A O 1
ATOM 850 N N . PHE A 1 106 ? 12.332 1.972 -12.897 1.00 88.56 106 PHE A N 1
ATOM 851 C CA . PHE A 1 106 ? 11.568 2.015 -14.149 1.00 88.56 106 PHE A CA 1
ATOM 852 C C . PHE A 1 106 ? 11.460 0.649 -14.834 1.00 88.56 106 PHE A C 1
ATOM 854 O O . PHE A 1 106 ? 10.373 0.255 -15.268 1.00 88.56 106 PHE A O 1
ATOM 861 N N . LYS A 1 107 ? 12.559 -0.110 -14.900 1.00 88.62 107 LYS A N 1
ATOM 862 C CA . LYS A 1 107 ? 12.570 -1.457 -15.490 1.00 88.62 107 LYS A CA 1
ATOM 863 C C . LYS A 1 107 ? 11.668 -2.420 -14.725 1.00 88.62 107 LYS A C 1
ATOM 865 O O . LYS A 1 107 ? 10.967 -3.217 -15.345 1.00 88.62 107 LYS A O 1
ATOM 870 N N . SER A 1 108 ? 11.624 -2.314 -13.396 1.00 89.00 108 SER A N 1
ATOM 871 C CA . SER A 1 108 ? 10.762 -3.153 -12.559 1.00 89.00 108 SER A CA 1
ATOM 872 C C . SER A 1 108 ? 9.263 -2.927 -12.792 1.00 89.00 108 SER A C 1
ATOM 874 O O . SER A 1 108 ? 8.481 -3.823 -12.502 1.00 89.00 108 SER A O 1
ATOM 876 N N . TRP A 1 109 ? 8.857 -1.804 -13.390 1.00 88.94 109 TRP A N 1
ATOM 877 C CA . TRP A 1 109 ? 7.462 -1.543 -13.770 1.00 88.94 109 TRP A CA 1
ATOM 878 C C . TRP A 1 109 ? 7.167 -1.720 -15.267 1.00 88.94 109 TRP A C 1
ATOM 880 O O . TRP A 1 109 ? 6.006 -1.865 -15.638 1.00 88.94 109 TRP A O 1
ATOM 890 N N . THR A 1 110 ? 8.186 -1.715 -16.134 1.00 87.12 110 THR A N 1
ATOM 891 C CA . THR A 1 110 ? 7.999 -1.670 -17.601 1.00 87.12 110 THR A CA 1
ATOM 892 C C . THR A 1 110 ? 8.525 -2.889 -18.364 1.00 87.12 110 THR A C 1
ATOM 894 O O . THR A 1 110 ? 8.019 -3.179 -19.446 1.00 87.12 110 THR A O 1
ATOM 897 N N . GLU A 1 111 ? 9.496 -3.632 -17.820 1.00 86.81 111 GLU A N 1
ATOM 898 C CA . GLU A 1 111 ? 10.113 -4.799 -18.480 1.00 86.81 111 GLU A CA 1
ATOM 899 C C . GLU A 1 111 ? 9.607 -6.150 -17.928 1.00 86.81 111 GLU A C 1
ATOM 901 O O . GLU A 1 111 ? 9.955 -7.206 -18.460 1.00 86.81 111 GLU A O 1
ATOM 906 N N . GLN A 1 112 ? 8.771 -6.148 -16.882 1.00 84.88 112 GLN A N 1
ATOM 907 C CA . GLN A 1 112 ? 8.227 -7.358 -16.251 1.00 84.88 112 GLN A CA 1
ATOM 908 C C . GLN A 1 112 ? 6.693 -7.390 -16.234 1.00 84.88 112 GLN A C 1
ATOM 910 O O . GLN A 1 112 ? 6.017 -6.369 -16.300 1.00 84.88 112 GLN A O 1
ATOM 915 N N . VAL A 1 113 ? 6.134 -8.602 -16.184 1.00 83.56 113 VAL A N 1
ATOM 916 C CA . VAL A 1 113 ? 4.696 -8.847 -16.358 1.00 83.56 113 VAL A CA 1
ATOM 917 C C . VAL A 1 113 ? 3.923 -8.893 -15.037 1.00 83.56 113 VAL A C 1
ATOM 919 O O . VAL A 1 113 ? 4.235 -9.687 -14.149 1.00 83.56 113 VAL A O 1
ATOM 922 N N . GLY A 1 114 ? 2.805 -8.168 -14.983 1.00 86.94 114 GLY A N 1
ATOM 923 C CA . GLY A 1 114 ? 1.883 -8.132 -13.844 1.00 86.94 114 GLY A CA 1
ATOM 924 C C . GLY A 1 114 ? 2.126 -6.934 -12.927 1.00 86.94 114 GLY A C 1
ATOM 925 O O . GLY A 1 114 ? 2.655 -5.919 -13.362 1.00 86.94 114 GLY A O 1
ATOM 926 N N . TYR A 1 115 ? 1.702 -7.067 -11.673 1.00 90.75 115 TYR A N 1
ATOM 927 C CA . TYR A 1 115 ? 1.869 -6.073 -10.613 1.00 90.75 115 TYR A CA 1
ATOM 928 C C . TYR A 1 115 ? 2.021 -6.787 -9.253 1.00 90.75 115 TYR A C 1
ATOM 930 O O . TYR A 1 115 ? 1.690 -7.981 -9.152 1.00 90.75 115 TYR A O 1
ATOM 938 N N . PRO A 1 116 ? 2.546 -6.119 -8.211 1.00 94.50 116 PRO A N 1
ATOM 939 C CA . PRO A 1 116 ? 2.690 -6.718 -6.892 1.00 94.50 116 PRO A CA 1
ATOM 940 C C . PRO A 1 116 ? 1.404 -6.637 -6.059 1.00 94.50 116 PRO A C 1
ATOM 942 O O . PRO A 1 116 ? 0.565 -5.752 -6.234 1.00 94.50 116 PRO A O 1
ATOM 945 N N . VAL A 1 117 ? 1.296 -7.553 -5.100 1.00 95.12 117 VAL A N 1
ATOM 946 C CA . VAL A 1 117 ? 0.527 -7.356 -3.873 1.00 95.12 117 VAL A CA 1
ATOM 947 C C . VAL A 1 117 ? 1.498 -6.990 -2.749 1.00 95.12 117 VAL A C 1
ATOM 949 O O . VAL A 1 117 ? 2.477 -7.697 -2.492 1.00 95.12 117 VAL A O 1
ATOM 952 N N . VAL A 1 118 ? 1.224 -5.872 -2.085 1.00 97.38 118 VAL A N 1
ATOM 953 C CA . VAL A 1 118 ? 1.927 -5.421 -0.883 1.00 97.38 118 VAL A CA 1
ATOM 954 C C . VAL A 1 118 ? 1.175 -5.983 0.317 1.00 97.38 118 VAL A C 1
ATOM 956 O O . VAL A 1 118 ? 0.005 -5.683 0.512 1.00 97.38 118 VAL A O 1
ATOM 959 N N . ASN A 1 119 ? 1.829 -6.839 1.094 1.00 97.50 119 ASN A N 1
ATOM 960 C CA . ASN A 1 119 ? 1.284 -7.422 2.314 1.00 97.50 119 ASN A CA 1
ATOM 961 C C . ASN A 1 119 ? 1.721 -6.565 3.503 1.00 97.50 119 ASN A C 1
ATOM 963 O O . ASN A 1 119 ? 2.924 -6.332 3.660 1.00 97.50 119 ASN A O 1
ATOM 967 N N . ILE A 1 120 ? 0.772 -6.156 4.340 1.00 98.38 120 ILE A N 1
ATOM 968 C CA . ILE A 1 120 ? 0.990 -5.305 5.511 1.00 98.38 120 ILE A CA 1
ATOM 969 C C . ILE A 1 120 ? 0.490 -6.004 6.776 1.00 98.38 120 ILE A C 1
ATOM 971 O O . ILE A 1 120 ? -0.591 -6.592 6.804 1.00 98.38 120 ILE A O 1
ATOM 975 N N . THR A 1 121 ? 1.278 -5.904 7.842 1.00 98.44 121 THR A N 1
ATOM 976 C CA . THR A 1 121 ? 0.893 -6.348 9.185 1.00 98.44 121 THR A CA 1
ATOM 977 C C . THR A 1 121 ? 1.292 -5.285 10.194 1.00 98.44 121 THR A C 1
ATOM 979 O O . THR A 1 121 ? 2.487 -5.039 10.388 1.00 98.44 121 THR A O 1
ATOM 982 N N . LEU A 1 122 ? 0.298 -4.661 10.826 1.00 98.44 122 LEU A N 1
ATOM 983 C CA . LEU A 1 122 ? 0.484 -3.727 11.933 1.00 98.44 122 LEU A CA 1
ATOM 984 C C . LEU A 1 122 ? 0.939 -4.499 13.183 1.00 98.44 122 LEU A C 1
ATOM 986 O O . LEU A 1 122 ? 0.405 -5.564 13.502 1.00 98.44 122 LEU A O 1
ATOM 990 N N . ALA A 1 123 ? 1.952 -3.991 13.884 1.00 97.94 123 ALA A N 1
ATOM 991 C CA . ALA A 1 123 ? 2.437 -4.613 15.110 1.00 97.94 123 ALA A CA 1
ATOM 992 C C . ALA A 1 123 ? 1.400 -4.496 16.240 1.00 97.94 123 ALA A C 1
ATOM 994 O O . ALA A 1 123 ? 0.599 -3.567 16.283 1.00 97.94 123 ALA A O 1
ATOM 995 N N . ALA A 1 124 ? 1.426 -5.434 17.192 1.00 96.06 124 ALA A N 1
ATOM 996 C CA . ALA A 1 124 ? 0.436 -5.492 18.273 1.00 96.06 124 ALA A CA 1
ATOM 997 C C . ALA A 1 124 ? 0.506 -4.305 19.259 1.00 96.06 124 ALA A C 1
ATOM 999 O O . ALA A 1 124 ? -0.462 -4.040 19.970 1.00 96.06 124 ALA A O 1
ATOM 1000 N N . ASP A 1 125 ? 1.637 -3.597 19.307 1.00 96.44 125 ASP A N 1
ATOM 1001 C CA . ASP A 1 125 ? 1.799 -2.340 20.044 1.00 96.44 125 ASP A CA 1
ATOM 1002 C C . ASP A 1 125 ? 1.297 -1.113 19.258 1.00 96.44 125 ASP A C 1
ATOM 1004 O O . ASP A 1 125 ? 1.087 -0.058 19.856 1.00 96.44 125 ASP A O 1
ATOM 1008 N N . GLY A 1 126 ? 1.068 -1.257 17.948 1.00 97.44 126 GLY A N 1
ATOM 1009 C CA . GLY A 1 126 ? 0.728 -0.198 16.999 1.00 97.44 126 GLY A CA 1
ATOM 1010 C C . GLY A 1 126 ? 1.872 0.779 16.695 1.00 97.44 126 GLY A C 1
ATOM 1011 O O . GLY A 1 126 ? 1.621 1.806 16.073 1.00 97.44 126 GLY A O 1
ATOM 1012 N N . LEU A 1 127 ? 3.108 0.500 17.127 1.00 98.06 127 LEU A N 1
ATOM 1013 C CA . LEU A 1 127 ? 4.270 1.399 16.988 1.00 98.06 127 LEU A CA 1
ATOM 1014 C C . LEU A 1 127 ? 5.142 1.094 15.763 1.00 98.06 127 LEU A C 1
ATOM 1016 O O . LEU A 1 127 ? 6.088 1.821 15.463 1.00 98.06 127 LEU A O 1
ATOM 1020 N N . SER A 1 128 ? 4.844 0.021 15.039 1.00 98.25 128 SER A N 1
ATOM 1021 C CA . SER A 1 128 ? 5.492 -0.312 13.773 1.00 98.25 128 SER A CA 1
ATOM 1022 C C . SER A 1 128 ? 4.554 -1.128 12.893 1.00 98.25 128 SER A C 1
ATOM 1024 O O . SER A 1 128 ? 3.549 -1.669 13.357 1.00 98.25 128 SER A O 1
ATOM 1026 N N . PHE A 1 129 ? 4.887 -1.248 11.615 1.00 98.44 129 PHE A N 1
ATOM 1027 C CA . PHE A 1 129 ? 4.261 -2.215 10.725 1.00 98.44 129 PHE A CA 1
ATOM 1028 C C . PHE A 1 129 ? 5.317 -2.889 9.854 1.00 98.44 129 PHE A C 1
ATOM 1030 O O . PHE A 1 129 ? 6.367 -2.322 9.546 1.00 98.44 129 PHE A O 1
ATOM 1037 N N . SER A 1 130 ? 5.041 -4.133 9.479 1.00 98.19 130 SER A N 1
ATOM 1038 C CA . SER A 1 130 ? 5.887 -4.909 8.579 1.00 98.19 130 SER A CA 1
ATOM 1039 C C . SER A 1 130 ? 5.265 -4.977 7.191 1.00 98.19 130 SER A C 1
ATOM 1041 O O . SER A 1 130 ? 4.043 -5.071 7.051 1.00 98.19 130 SER A O 1
ATOM 1043 N N . VAL A 1 131 ? 6.119 -4.923 6.174 1.00 98.00 131 VAL A N 1
ATOM 1044 C CA . VAL A 1 131 ? 5.742 -4.894 4.764 1.00 98.00 131 VAL A CA 1
ATOM 1045 C C . VAL A 1 131 ? 6.547 -5.935 4.000 1.00 98.00 131 VAL A C 1
ATOM 1047 O O . VAL A 1 131 ? 7.769 -6.012 4.131 1.00 98.00 131 VAL A O 1
ATOM 1050 N N . ARG A 1 132 ? 5.878 -6.730 3.167 1.00 95.94 132 ARG A N 1
ATOM 1051 C CA . ARG A 1 132 ? 6.520 -7.622 2.186 1.00 95.94 132 ARG A CA 1
ATOM 1052 C C . ARG A 1 132 ? 5.754 -7.578 0.870 1.00 95.94 132 ARG A C 1
ATOM 1054 O O . ARG A 1 132 ? 4.545 -7.371 0.869 1.00 95.94 132 ARG A O 1
ATOM 1061 N N . GLN A 1 133 ? 6.428 -7.825 -0.243 1.00 94.81 133 GLN A N 1
ATOM 1062 C CA . GLN A 1 133 ? 5.791 -7.891 -1.559 1.00 94.81 133 GLN A CA 1
ATOM 1063 C C . GLN A 1 133 ? 5.902 -9.288 -2.174 1.00 94.81 133 GLN A C 1
ATOM 1065 O O . GLN A 1 133 ? 6.840 -10.032 -1.892 1.00 94.81 133 GLN A O 1
ATOM 1070 N N . GLU A 1 134 ? 4.946 -9.623 -3.033 1.00 92.25 134 GLU A N 1
ATOM 1071 C CA . GLU A 1 134 ? 5.020 -10.732 -3.988 1.00 92.25 134 GLU A CA 1
ATOM 1072 C C . GLU A 1 134 ? 4.173 -10.381 -5.219 1.00 92.25 134 GLU A C 1
ATOM 1074 O O . GLU A 1 134 ? 3.338 -9.477 -5.170 1.00 92.25 134 GLU A O 1
ATOM 1079 N N . ARG A 1 135 ? 4.353 -11.075 -6.345 1.00 91.56 135 ARG A N 1
ATOM 1080 C CA . ARG A 1 135 ? 3.511 -10.843 -7.528 1.00 91.56 135 ARG A CA 1
ATOM 1081 C C . ARG A 1 135 ? 2.071 -11.319 -7.290 1.00 91.56 135 ARG A C 1
ATOM 1083 O O . ARG A 1 135 ? 1.859 -12.484 -6.956 1.00 91.56 135 ARG A O 1
ATOM 1090 N N . PHE A 1 136 ? 1.084 -10.472 -7.585 1.00 89.38 136 PHE A N 1
ATOM 1091 C CA . PHE A 1 136 ? -0.328 -10.864 -7.556 1.00 89.38 136 PHE A CA 1
ATOM 1092 C C . PHE A 1 136 ? -0.698 -11.788 -8.732 1.00 89.38 136 PHE A C 1
ATOM 1094 O O . PHE A 1 136 ? -0.294 -11.559 -9.878 1.00 89.38 136 PHE A O 1
ATOM 1101 N N . LEU A 1 137 ? -1.494 -12.830 -8.462 1.00 85.31 137 LEU A N 1
ATOM 1102 C CA . LEU A 1 137 ? -1.968 -13.803 -9.453 1.00 85.31 137 LEU A CA 1
ATOM 1103 C C . LEU A 1 137 ? -3.433 -14.192 -9.177 1.00 85.31 137 LEU A C 1
ATOM 1105 O O . LEU A 1 137 ? -3.720 -14.898 -8.220 1.00 85.31 137 LEU A O 1
ATOM 1109 N N . LEU A 1 138 ? -4.355 -13.816 -10.073 1.00 80.31 138 LEU A N 1
ATOM 1110 C CA . LEU A 1 138 ? -5.807 -14.042 -9.918 1.00 80.31 138 LEU A CA 1
ATOM 1111 C C . LEU A 1 138 ? -6.247 -15.523 -9.949 1.00 80.31 138 LEU A C 1
ATOM 1113 O O . LEU A 1 138 ? -7.383 -15.843 -9.617 1.00 80.31 138 LEU A O 1
ATOM 1117 N N . LYS A 1 139 ? -5.393 -16.442 -10.415 1.00 71.81 139 LYS A N 1
ATOM 1118 C CA . LYS A 1 139 ? -5.698 -17.880 -10.464 1.00 71.81 139 LYS A CA 1
ATOM 1119 C C . LYS A 1 139 ? -4.545 -18.679 -9.881 1.00 71.81 139 LYS A C 1
ATOM 1121 O O . LYS A 1 139 ? -3.555 -18.933 -10.565 1.00 71.81 139 LYS A O 1
ATOM 1126 N N . GLU A 1 140 ? -4.731 -19.163 -8.661 1.00 59.53 140 GLU A N 1
ATOM 1127 C CA . GLU A 1 140 ? -3.766 -20.020 -7.966 1.00 59.53 140 GLU A CA 1
ATOM 1128 C C . GLU A 1 140 ? -3.549 -21.390 -8.644 1.00 59.53 140 GLU A C 1
ATOM 1130 O O . GLU A 1 140 ? -2.554 -22.065 -8.396 1.00 59.53 140 GLU A O 1
ATOM 1135 N N . LYS A 1 141 ? -4.404 -21.762 -9.612 1.00 50.06 141 LYS A N 1
ATOM 1136 C CA . LYS A 1 141 ? -4.288 -22.994 -10.417 1.00 50.06 141 LYS A CA 1
ATOM 1137 C C . LYS A 1 141 ? -2.980 -23.117 -11.230 1.00 50.06 141 LYS A C 1
ATOM 1139 O O . LYS A 1 141 ? -2.737 -24.168 -11.816 1.00 50.06 141 LYS A O 1
ATOM 1144 N N . TYR A 1 142 ? -2.097 -22.114 -11.222 1.00 51.03 142 TYR A N 1
ATOM 1145 C CA . TYR A 1 142 ? -0.681 -22.259 -11.600 1.00 51.03 142 TYR A CA 1
ATOM 1146 C C . TYR A 1 142 ? 0.167 -22.910 -10.486 1.00 51.03 142 TYR A C 1
ATOM 1148 O O . TYR A 1 142 ? 1.266 -22.454 -10.157 1.00 51.03 142 TYR A O 1
ATOM 1156 N N . ILE A 1 143 ? -0.339 -24.014 -9.931 1.00 43.62 143 ILE A N 1
ATOM 1157 C CA . ILE A 1 143 ? 0.365 -24.865 -8.971 1.00 43.62 143 ILE A CA 1
ATOM 1158 C C . ILE A 1 143 ? 1.651 -25.377 -9.640 1.00 43.62 143 ILE A C 1
ATOM 1160 O O . ILE A 1 143 ? 1.599 -25.996 -10.702 1.00 43.62 143 ILE A O 1
ATOM 1164 N N . GLY A 1 144 ? 2.809 -25.108 -9.027 1.00 50.53 144 GLY A N 1
ATOM 1165 C CA . GLY A 1 144 ? 4.105 -25.663 -9.448 1.00 50.53 144 GLY A CA 1
ATOM 1166 C C . GLY A 1 144 ? 5.130 -24.692 -10.052 1.00 50.53 144 GLY A C 1
ATOM 1167 O O . GLY A 1 144 ? 6.225 -25.134 -10.390 1.00 50.53 144 GLY A O 1
ATOM 1168 N N . LYS A 1 145 ? 4.849 -23.384 -10.173 1.00 53.19 145 LYS A N 1
ATOM 1169 C CA . LYS A 1 145 ? 5.864 -22.382 -10.578 1.00 53.19 145 LYS A CA 1
ATOM 1170 C C . LYS A 1 145 ? 6.063 -21.276 -9.540 1.00 53.19 145 LYS A C 1
ATOM 1172 O O . LYS A 1 145 ? 5.675 -20.130 -9.756 1.00 53.19 145 LYS A O 1
ATOM 1177 N N . THR A 1 146 ? 6.766 -21.603 -8.455 1.00 55.78 146 THR A N 1
ATOM 1178 C CA . THR A 1 146 ? 7.240 -20.645 -7.431 1.00 55.78 146 THR A CA 1
ATOM 1179 C C . THR A 1 146 ? 7.978 -19.449 -8.048 1.00 55.78 146 THR A C 1
ATOM 1181 O O . THR A 1 146 ? 7.835 -18.319 -7.591 1.00 55.78 146 THR A O 1
ATOM 1184 N N . SER A 1 147 ? 8.688 -19.668 -9.162 1.00 59.31 147 SER A N 1
ATOM 1185 C CA . SER A 1 147 ? 9.372 -18.621 -9.933 1.00 59.31 147 SER A CA 1
ATOM 1186 C C . SER A 1 147 ? 8.464 -17.492 -10.438 1.00 59.31 147 SER A C 1
ATOM 1188 O O . SER A 1 147 ? 8.968 -16.402 -10.692 1.00 59.31 147 SER A O 1
ATOM 1190 N N . LEU A 1 148 ? 7.147 -17.703 -10.565 1.00 65.31 148 LEU A N 1
ATOM 1191 C CA . LEU A 1 148 ? 6.218 -16.660 -11.010 1.00 65.31 148 LEU A CA 1
ATOM 1192 C C . LEU A 1 148 ? 5.818 -15.683 -9.896 1.00 65.31 148 LEU A C 1
ATOM 1194 O O . LEU A 1 148 ? 5.538 -14.531 -10.223 1.00 65.31 148 LEU A O 1
ATOM 1198 N N . ARG A 1 149 ? 5.809 -16.104 -8.620 1.00 70.00 149 ARG A N 1
ATOM 1199 C CA . ARG A 1 149 ? 5.516 -15.218 -7.470 1.00 70.00 149 ARG A CA 1
ATOM 1200 C C . ARG A 1 149 ? 6.709 -14.338 -7.080 1.00 70.00 149 ARG A C 1
ATOM 1202 O O . ARG A 1 149 ? 6.508 -13.250 -6.557 1.00 70.00 149 ARG A O 1
ATOM 1209 N N . ASN A 1 150 ? 7.928 -14.771 -7.408 1.00 81.06 150 ASN A N 1
ATOM 1210 C CA . ASN A 1 150 ? 9.186 -14.108 -7.038 1.00 81.06 150 ASN A CA 1
ATOM 1211 C C . ASN A 1 150 ? 9.495 -12.801 -7.804 1.00 81.06 150 ASN A C 1
ATOM 1213 O O . ASN A 1 150 ? 10.570 -12.234 -7.603 1.00 81.06 150 ASN A O 1
ATOM 1217 N N . LEU A 1 151 ? 8.612 -12.328 -8.694 1.00 87.69 151 LEU A N 1
ATOM 1218 C CA . LEU A 1 151 ? 8.798 -11.032 -9.354 1.00 87.69 151 LEU A CA 1
ATOM 1219 C C . LEU A 1 151 ? 8.509 -9.899 -8.368 1.00 87.69 151 LEU A C 1
ATOM 1221 O O . LEU A 1 151 ? 7.395 -9.782 -7.861 1.00 87.69 151 LEU A O 1
ATOM 1225 N N . THR A 1 152 ? 9.522 -9.069 -8.143 1.00 92.94 152 THR A N 1
ATOM 1226 C CA . THR A 1 152 ? 9.502 -7.928 -7.225 1.00 92.94 152 THR A CA 1
ATOM 1227 C C . THR A 1 152 ? 9.721 -6.622 -7.973 1.00 92.94 152 THR A C 1
ATOM 1229 O O . THR A 1 152 ? 10.280 -6.599 -9.072 1.00 92.94 152 THR A O 1
ATOM 1232 N N . TYR A 1 153 ? 9.255 -5.538 -7.373 1.00 93.75 153 TYR A N 1
ATOM 1233 C CA . TYR A 1 153 ? 9.175 -4.193 -7.931 1.00 93.75 153 TYR A CA 1
ATOM 1234 C C . TYR A 1 153 ? 9.876 -3.231 -6.965 1.00 93.75 153 TYR A C 1
ATOM 1236 O O . TYR A 1 153 ? 9.940 -3.517 -5.769 1.00 93.75 153 TYR A O 1
ATOM 1244 N N . VAL A 1 154 ? 10.390 -2.096 -7.436 1.00 93.88 154 VAL A N 1
ATOM 1245 C CA . VAL A 1 154 ? 10.723 -0.992 -6.519 1.00 93.88 154 VAL A CA 1
ATOM 1246 C C . VAL A 1 154 ? 9.435 -0.198 -6.310 1.00 93.88 154 VAL A C 1
ATOM 1248 O O . VAL A 1 154 ? 8.941 0.421 -7.253 1.00 93.88 154 VAL A O 1
ATOM 1251 N N . ILE A 1 155 ? 8.834 -0.286 -5.123 1.00 94.38 155 ILE A N 1
ATOM 1252 C CA . ILE A 1 155 ? 7.467 0.210 -4.887 1.00 94.38 155 ILE A CA 1
ATOM 1253 C C . ILE A 1 155 ? 7.520 1.533 -4.114 1.00 94.38 155 ILE A C 1
ATOM 1255 O O . ILE A 1 155 ? 8.040 1.531 -2.997 1.00 94.38 155 ILE A O 1
ATOM 1259 N N . PRO A 1 156 ? 6.959 2.632 -4.653 1.00 93.25 156 PRO A N 1
ATOM 1260 C CA . PRO A 1 156 ? 6.736 3.851 -3.892 1.00 93.25 156 PRO A CA 1
ATOM 1261 C C . PRO A 1 156 ? 5.555 3.607 -2.948 1.00 93.25 156 PRO A C 1
ATOM 1263 O O . PRO A 1 156 ? 4.413 3.478 -3.387 1.00 93.25 156 PRO A O 1
ATOM 1266 N N . LEU A 1 157 ? 5.840 3.457 -1.657 1.00 94.62 157 LEU A N 1
ATOM 1267 C CA . LEU A 1 157 ? 4.857 3.162 -0.626 1.00 94.62 157 LEU A CA 1
ATOM 1268 C C . LEU A 1 157 ? 4.358 4.460 0.018 1.00 94.62 157 LEU A C 1
ATOM 1270 O O . LEU A 1 157 ? 5.085 5.156 0.732 1.00 94.62 157 LEU A O 1
ATOM 1274 N N . THR A 1 158 ? 3.076 4.731 -0.189 1.00 94.94 158 THR A N 1
ATOM 1275 C CA . THR A 1 158 ? 2.294 5.732 0.544 1.00 94.94 158 THR A CA 1
ATOM 1276 C C . THR A 1 158 ? 1.447 5.036 1.610 1.00 94.94 158 THR A C 1
ATOM 1278 O O . THR A 1 158 ? 1.000 3.902 1.401 1.00 94.94 158 THR A O 1
ATOM 1281 N N . TYR A 1 159 ? 1.242 5.675 2.766 1.00 97.19 159 TYR A N 1
ATOM 1282 C CA . TYR A 1 159 ? 0.368 5.160 3.825 1.00 97.19 159 TYR A CA 1
ATOM 1283 C C . TYR A 1 159 ? -0.150 6.252 4.769 1.00 97.19 159 TYR A C 1
ATOM 1285 O O . TYR A 1 159 ? 0.506 7.273 4.994 1.00 97.19 159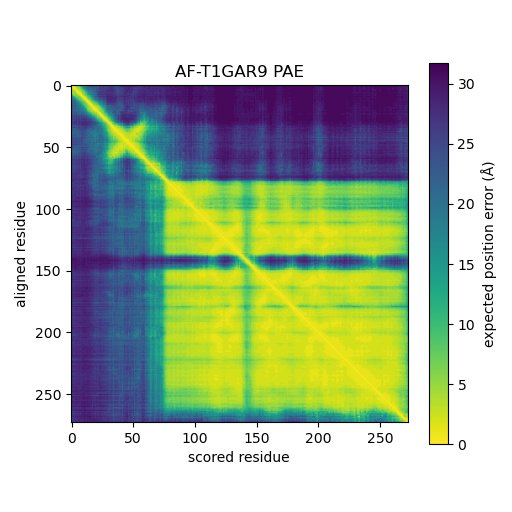 TYR A O 1
ATOM 1293 N N . VAL A 1 160 ? -1.316 5.983 5.352 1.00 97.31 160 VAL A N 1
ATOM 1294 C CA . VAL A 1 160 ? -2.070 6.819 6.295 1.00 97.31 160 VAL A CA 1
ATOM 1295 C C . VAL A 1 160 ? -2.378 5.981 7.541 1.00 97.31 160 VAL A C 1
ATOM 1297 O O . VAL A 1 160 ? -2.629 4.778 7.432 1.00 97.31 160 VAL A O 1
ATOM 1300 N N . THR A 1 161 ? -2.336 6.586 8.727 1.00 97.88 161 THR A N 1
ATOM 1301 C CA . THR A 1 161 ? -2.585 5.913 10.018 1.00 97.88 161 THR A CA 1
ATOM 1302 C C . THR A 1 161 ? -3.708 6.598 10.793 1.00 97.88 161 THR A C 1
ATOM 1304 O O . THR A 1 161 ? -4.052 7.744 10.505 1.00 97.88 161 THR A O 1
ATOM 1307 N N . SER A 1 162 ? -4.239 5.940 11.832 1.00 97.12 162 SER A N 1
ATOM 1308 C CA . SER A 1 162 ? -5.285 6.534 12.685 1.00 97.12 162 SER A CA 1
ATOM 1309 C C . SER A 1 162 ? -4.894 7.871 13.335 1.00 97.12 162 SER A C 1
ATOM 1311 O O . SER A 1 162 ? -5.766 8.709 13.557 1.00 97.12 162 SER A O 1
ATOM 1313 N N . PHE A 1 163 ? -3.603 8.095 13.612 1.00 96.06 163 PHE A N 1
ATOM 1314 C CA . PHE A 1 163 ? -3.095 9.334 14.219 1.00 96.06 163 PHE A CA 1
ATOM 1315 C C . PHE A 1 163 ? -2.654 10.399 13.198 1.00 96.06 163 PHE A C 1
ATOM 1317 O O . PHE A 1 163 ? -2.606 11.580 13.533 1.00 96.06 163 PHE A O 1
ATOM 1324 N N . GLU A 1 164 ? -2.317 10.001 11.969 1.00 93.38 164 GLU A N 1
ATOM 1325 C CA . GLU A 1 164 ? -1.864 10.878 10.882 1.00 93.38 164 GLU A CA 1
ATOM 1326 C C . GLU A 1 164 ? -2.806 10.690 9.690 1.00 93.38 164 GLU A C 1
ATOM 1328 O O . GLU A 1 164 ? -2.446 10.129 8.656 1.00 93.38 164 GLU A O 1
ATOM 1333 N N . ASN A 1 165 ? -4.054 11.116 9.891 1.00 91.38 165 ASN A N 1
ATOM 1334 C CA . ASN A 1 165 ? -5.189 10.880 9.002 1.00 91.38 165 ASN A CA 1
ATOM 1335 C C . ASN A 1 165 ? -5.254 11.898 7.841 1.00 91.38 165 ASN A C 1
ATOM 1337 O O . ASN A 1 165 ? -6.281 12.533 7.605 1.00 91.38 165 ASN A O 1
ATOM 1341 N N . ASP A 1 166 ? -4.128 12.102 7.153 1.00 93.44 166 ASP A N 1
ATOM 1342 C CA . ASP A 1 166 ? -4.038 12.949 5.960 1.00 93.44 166 ASP A CA 1
ATOM 1343 C C . ASP A 1 166 ? -4.035 12.086 4.692 1.00 93.44 166 ASP A C 1
ATOM 1345 O O . ASP A 1 166 ? -3.003 11.585 4.245 1.00 93.44 166 ASP A O 1
ATOM 1349 N N . PHE A 1 167 ? -5.222 11.927 4.108 1.00 91.62 167 PHE A N 1
ATOM 1350 C CA . PHE A 1 167 ? -5.412 11.261 2.821 1.00 91.62 167 PHE A CA 1
ATOM 1351 C C . PHE A 1 167 ? -5.161 12.169 1.603 1.00 91.62 167 PHE A C 1
ATOM 1353 O O . PHE A 1 167 ? -5.214 11.675 0.477 1.00 91.62 167 PHE A O 1
ATOM 1360 N N . GLN A 1 168 ? -4.911 13.473 1.777 1.00 90.12 168 GLN A N 1
ATOM 1361 C CA . GLN A 1 168 ? -4.559 14.377 0.670 1.00 90.12 168 GLN A CA 1
ATOM 1362 C C . GLN A 1 168 ? -3.063 14.309 0.345 1.00 90.12 168 GLN A C 1
ATOM 1364 O O . GLN A 1 168 ? -2.676 14.460 -0.815 1.00 90.12 168 GLN A O 1
ATOM 1369 N N . ASN A 1 169 ? -2.226 14.016 1.342 1.00 84.25 169 ASN A N 1
ATOM 1370 C CA . ASN A 1 169 ? -0.811 13.756 1.130 1.00 84.25 169 ASN A CA 1
ATOM 1371 C C . ASN A 1 169 ? -0.582 12.393 0.443 1.00 84.25 169 ASN A C 1
ATOM 1373 O O . ASN A 1 169 ? -0.679 11.326 1.054 1.00 84.25 169 ASN A O 1
ATOM 1377 N N . THR A 1 170 ? -0.238 12.449 -0.844 1.00 87.69 170 THR A N 1
ATOM 1378 C CA . THR A 1 170 ? 0.106 11.287 -1.677 1.00 87.69 170 THR A CA 1
ATOM 1379 C C . THR A 1 170 ? 1.617 11.148 -1.921 1.00 87.69 170 THR A C 1
ATOM 1381 O O . THR A 1 170 ? 2.031 10.328 -2.742 1.00 87.69 170 THR A O 1
ATOM 1384 N N . ASP A 1 171 ? 2.455 11.899 -1.197 1.00 85.44 171 ASP A N 1
ATOM 1385 C CA . ASP A 1 171 ? 3.911 11.835 -1.337 1.00 85.44 171 ASP A CA 1
ATOM 1386 C C . ASP A 1 171 ? 4.462 10.486 -0.858 1.00 85.44 171 ASP A C 1
ATOM 1388 O O . ASP A 1 171 ? 3.994 9.880 0.114 1.00 85.44 171 ASP A O 1
ATOM 1392 N N . THR A 1 172 ? 5.499 9.999 -1.542 1.00 88.88 172 THR A N 1
ATOM 1393 C CA . THR A 1 172 ? 6.093 8.694 -1.234 1.00 88.88 172 THR A CA 1
ATOM 1394 C C . THR A 1 172 ? 6.856 8.744 0.087 1.00 88.88 172 THR A C 1
ATOM 1396 O O . THR A 1 172 ? 7.950 9.308 0.183 1.00 88.88 172 THR A O 1
ATOM 1399 N N . LYS A 1 173 ? 6.296 8.098 1.114 1.00 90.69 173 LYS A N 1
ATOM 1400 C CA . LYS A 1 173 ? 6.920 8.014 2.440 1.00 90.69 173 LYS A CA 1
ATOM 1401 C C . LYS A 1 173 ? 8.152 7.112 2.388 1.00 90.69 173 LYS A C 1
ATOM 1403 O O . LYS A 1 173 ? 9.248 7.555 2.739 1.00 90.69 173 LYS A O 1
ATOM 1408 N N . GLU A 1 174 ? 7.997 5.907 1.840 1.00 91.62 174 GLU A N 1
ATOM 1409 C CA . GLU A 1 174 ? 9.045 4.883 1.768 1.00 91.62 174 GLU A CA 1
ATOM 1410 C C . GLU A 1 174 ? 9.173 4.264 0.373 1.00 91.62 174 GLU A C 1
ATOM 1412 O O . GLU A 1 174 ? 8.191 4.151 -0.355 1.00 91.62 174 GLU A O 1
ATOM 1417 N N . TYR A 1 175 ? 10.370 3.798 0.010 1.00 91.94 175 TYR A N 1
ATOM 1418 C CA . TYR A 1 175 ? 10.584 3.014 -1.212 1.00 91.94 175 TYR A CA 1
ATOM 1419 C C . TYR A 1 175 ? 10.925 1.572 -0.842 1.00 91.94 175 TYR A C 1
ATOM 1421 O O . TYR A 1 175 ? 12.003 1.285 -0.320 1.00 91.94 175 TYR A O 1
ATOM 1429 N N . LEU A 1 176 ? 10.012 0.639 -1.120 1.00 93.44 176 LEU A N 1
ATOM 1430 C CA . LEU A 1 176 ? 10.285 -0.781 -0.910 1.00 93.44 176 LEU A CA 1
ATOM 1431 C C . LEU A 1 176 ? 11.282 -1.255 -1.978 1.00 93.44 176 LEU A C 1
ATOM 1433 O O . LEU A 1 176 ? 11.004 -1.097 -3.172 1.00 93.44 176 LEU A O 1
ATOM 1437 N N . PRO A 1 177 ? 12.413 -1.870 -1.589 1.00 91.81 177 PRO A N 1
ATOM 1438 C CA . PRO A 1 177 ? 13.404 -2.357 -2.539 1.00 91.81 177 PRO A CA 1
ATOM 1439 C C . PRO A 1 177 ? 12.855 -3.541 -3.338 1.00 91.81 177 PRO A C 1
ATOM 1441 O O . PRO A 1 177 ? 11.934 -4.234 -2.895 1.00 91.81 177 PRO A O 1
ATOM 1444 N N . LYS A 1 178 ? 13.490 -3.838 -4.478 1.00 91.56 178 LYS A N 1
ATOM 1445 C CA . LYS A 1 178 ? 13.171 -4.971 -5.361 1.00 91.56 178 LYS A CA 1
ATOM 1446 C C . LYS A 1 178 ? 13.536 -6.327 -4.728 1.00 91.56 178 LYS A C 1
ATOM 1448 O O . LYS A 1 178 ? 14.482 -7.007 -5.123 1.00 91.56 178 LYS A O 1
ATOM 1453 N N . SER A 1 179 ? 12.834 -6.692 -3.658 1.00 89.44 179 SER A N 1
ATOM 1454 C CA . SER A 1 179 ? 13.184 -7.805 -2.778 1.00 89.44 179 SER A CA 1
ATOM 1455 C C . SER A 1 179 ? 11.961 -8.394 -2.075 1.00 89.44 179 SER A C 1
ATOM 1457 O O . SER A 1 179 ? 11.037 -7.677 -1.708 1.00 89.44 179 SER A O 1
ATOM 1459 N N . ASN A 1 180 ? 11.997 -9.706 -1.820 1.00 83.38 180 ASN A N 1
ATOM 1460 C CA . ASN A 1 180 ? 11.004 -10.417 -1.002 1.00 83.38 180 ASN A CA 1
ATOM 1461 C C . ASN A 1 180 ? 11.280 -10.298 0.513 1.00 83.38 180 ASN A C 1
ATOM 1463 O O . ASN A 1 180 ? 10.621 -10.960 1.314 1.00 83.38 180 ASN A O 1
ATOM 1467 N N . LYS A 1 181 ? 12.298 -9.528 0.924 1.00 89.94 181 LYS A N 1
ATOM 1468 C CA . LYS A 1 181 ? 12.601 -9.304 2.343 1.00 89.94 181 LYS A CA 1
ATOM 1469 C C . LYS A 1 181 ? 11.471 -8.517 3.007 1.00 89.94 181 LYS A C 1
ATOM 1471 O O . LYS A 1 181 ? 10.926 -7.592 2.414 1.00 89.94 181 LYS A O 1
ATOM 1476 N N . VAL A 1 182 ? 11.173 -8.872 4.253 1.00 95.06 182 VAL A N 1
ATOM 1477 C CA . VAL A 1 182 ? 10.295 -8.075 5.113 1.00 95.06 182 VAL A CA 1
ATOM 1478 C C . VAL A 1 182 ? 11.021 -6.779 5.476 1.00 95.06 182 VAL A C 1
ATOM 1480 O O . VAL A 1 182 ? 12.171 -6.819 5.916 1.00 95.06 182 VAL A O 1
ATOM 1483 N N . VAL A 1 183 ? 10.349 -5.648 5.285 1.00 96.00 183 VAL A N 1
ATOM 1484 C CA . VAL A 1 183 ? 10.775 -4.315 5.723 1.00 96.00 183 VAL A CA 1
ATOM 1485 C C . VAL A 1 183 ? 9.906 -3.927 6.916 1.00 96.00 183 VAL A C 1
ATOM 1487 O O . VAL A 1 183 ? 8.686 -4.038 6.835 1.00 96.00 183 VAL A O 1
ATOM 1490 N N . THR A 1 184 ? 10.511 -3.483 8.016 1.00 97.69 184 THR A N 1
ATOM 1491 C CA . THR A 1 184 ? 9.778 -2.953 9.175 1.00 97.69 184 THR A CA 1
ATOM 1492 C C . THR A 1 184 ? 9.901 -1.438 9.188 1.00 97.69 184 THR A C 1
ATOM 1494 O O . THR A 1 184 ? 11.014 -0.917 9.153 1.00 97.69 184 THR A O 1
ATOM 1497 N N . ILE A 1 185 ? 8.765 -0.749 9.248 1.00 97.50 185 ILE A N 1
ATOM 1498 C CA . ILE A 1 185 ? 8.669 0.710 9.302 1.00 97.50 185 ILE A CA 1
ATOM 1499 C C . ILE A 1 185 ? 8.155 1.085 10.692 1.00 97.50 185 ILE A C 1
ATOM 1501 O O . ILE A 1 185 ? 7.118 0.588 11.137 1.00 97.50 185 ILE A O 1
ATOM 1505 N N . ASN A 1 186 ? 8.899 1.943 11.388 1.00 97.88 186 ASN A N 1
ATOM 1506 C CA . ASN A 1 186 ? 8.523 2.440 12.710 1.00 97.88 186 ASN A CA 1
ATOM 1507 C C . ASN A 1 186 ? 7.599 3.654 12.571 1.00 97.88 186 ASN A C 1
ATOM 1509 O O . ASN A 1 186 ? 7.791 4.494 11.692 1.00 97.88 186 ASN A O 1
ATOM 1513 N N . LEU A 1 187 ? 6.619 3.759 13.462 1.00 97.50 187 LEU A N 1
ATOM 1514 C CA . LEU A 1 187 ? 5.676 4.868 13.529 1.00 97.50 187 LEU A CA 1
ATOM 1515 C C . LEU A 1 187 ? 6.076 5.827 14.658 1.00 97.50 187 LEU A C 1
ATOM 1517 O O . LEU A 1 187 ? 6.630 5.420 15.677 1.00 97.50 187 LEU A O 1
ATOM 1521 N N . SER A 1 188 ? 5.797 7.118 14.475 1.00 96.62 188 SER A N 1
ATOM 1522 C CA . SER A 1 188 ? 6.069 8.157 15.481 1.00 96.62 188 SER A CA 1
ATOM 1523 C C . SER A 1 188 ? 5.139 8.071 16.695 1.00 96.62 188 SER A C 1
ATOM 1525 O O . SER A 1 188 ? 5.487 8.534 17.780 1.00 96.62 188 SER A O 1
ATOM 1527 N N . GLN A 1 189 ? 3.957 7.483 16.509 1.00 97.06 189 GLN A N 1
ATOM 1528 C CA . GLN A 1 189 ? 2.918 7.288 17.513 1.00 97.06 189 GLN A CA 1
ATOM 1529 C C . GLN A 1 189 ? 2.242 5.931 17.299 1.00 97.06 189 GLN A C 1
ATOM 1531 O O . GLN A 1 189 ? 2.433 5.277 16.272 1.00 97.06 189 GLN A O 1
ATOM 1536 N N . LYS A 1 190 ? 1.431 5.512 18.273 1.00 97.75 190 LYS A N 1
ATOM 1537 C CA . LYS A 1 190 ? 0.621 4.303 18.148 1.00 97.75 190 LYS A CA 1
ATOM 1538 C C . LYS A 1 190 ? -0.495 4.514 17.120 1.00 97.75 190 LYS A C 1
ATOM 1540 O O . LYS A 1 190 ? -1.308 5.417 17.290 1.00 97.75 190 LYS A O 1
ATOM 1545 N N . ALA A 1 191 ? -0.560 3.647 16.115 1.00 98.12 191 ALA A N 1
ATOM 1546 C CA . ALA A 1 191 ? -1.698 3.510 15.214 1.00 98.12 191 ALA A CA 1
ATOM 1547 C C . ALA A 1 191 ? -2.626 2.366 15.653 1.00 98.12 191 ALA A C 1
ATOM 1549 O O . ALA A 1 191 ? -2.168 1.309 16.088 1.00 98.12 191 ALA A O 1
ATOM 1550 N N . ASP A 1 192 ? -3.929 2.567 15.479 1.00 97.44 192 ASP A N 1
ATOM 1551 C CA . ASP A 1 192 ? -4.969 1.548 15.684 1.00 97.44 192 ASP A CA 1
ATOM 1552 C C . ASP A 1 192 ? -5.294 0.821 14.371 1.00 97.44 192 ASP A C 1
ATOM 1554 O O . ASP A 1 192 ? -5.571 -0.379 14.364 1.00 97.44 192 ASP A O 1
ATOM 1558 N N . TRP A 1 193 ? -5.198 1.554 13.257 1.00 97.75 193 TRP A N 1
ATOM 1559 C CA . TRP A 1 193 ? -5.298 1.074 11.882 1.00 97.75 193 TRP A CA 1
ATOM 1560 C C . TRP A 1 193 ? -4.271 1.782 10.989 1.00 97.75 193 TRP A C 1
ATOM 1562 O O . TRP A 1 193 ? -3.792 2.878 11.297 1.00 97.75 193 TRP A O 1
ATOM 1572 N N . ILE A 1 194 ? -3.948 1.145 9.863 1.00 98.19 194 ILE A N 1
ATOM 1573 C CA . ILE A 1 194 ? -3.088 1.676 8.804 1.00 98.19 194 ILE A CA 1
ATOM 1574 C C . ILE A 1 194 ? -3.685 1.302 7.447 1.00 98.19 194 ILE A C 1
ATOM 1576 O O . ILE A 1 194 ? -4.094 0.160 7.254 1.00 98.19 194 ILE A O 1
ATOM 1580 N N . MET A 1 195 ? -3.710 2.243 6.506 1.00 98.12 195 MET A N 1
ATOM 1581 C CA . MET A 1 195 ? -4.055 1.985 5.107 1.00 98.12 195 MET A CA 1
ATOM 1582 C C . MET A 1 195 ? -2.914 2.459 4.212 1.00 98.12 195 MET A C 1
ATOM 1584 O O . MET A 1 195 ? -2.416 3.569 4.380 1.00 98.12 195 MET A O 1
ATOM 1588 N N . ALA A 1 196 ? -2.485 1.622 3.272 1.00 98.00 196 ALA A N 1
ATOM 1589 C CA . ALA A 1 196 ? -1.454 1.959 2.297 1.00 98.00 196 ALA A CA 1
ATOM 1590 C C . ALA A 1 196 ? -2.026 2.101 0.885 1.00 98.00 19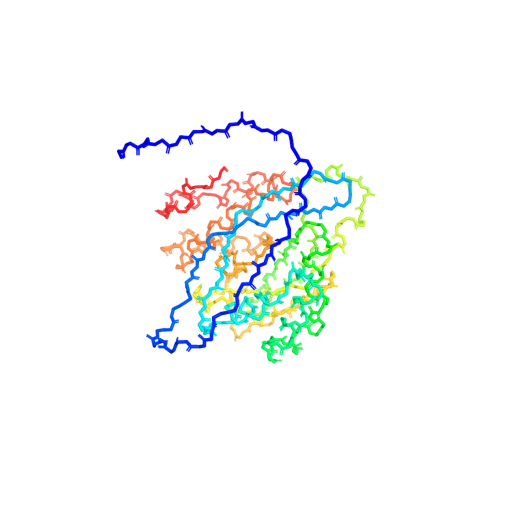6 ALA A C 1
ATOM 1592 O O . ALA A 1 196 ? -3.116 1.607 0.594 1.00 98.00 196 ALA A O 1
ATOM 1593 N N . ASN A 1 197 ? -1.234 2.725 0.010 1.00 94.94 197 ASN A N 1
ATOM 1594 C CA . ASN A 1 197 ? -1.648 3.203 -1.307 1.00 94.94 197 ASN A CA 1
ATOM 1595 C C . ASN A 1 197 ? -2.682 4.342 -1.202 1.00 94.94 197 ASN A C 1
ATOM 1597 O O . ASN A 1 197 ? -3.825 4.208 -1.627 1.00 94.94 197 ASN A O 1
ATOM 1601 N N . THR A 1 198 ? -2.300 5.465 -0.585 1.00 92.25 198 THR A N 1
ATOM 1602 C CA . THR A 1 198 ? -3.147 6.663 -0.443 1.00 92.25 198 THR A CA 1
ATOM 1603 C C . THR A 1 198 ? -3.777 7.052 -1.789 1.00 92.25 198 THR A C 1
ATOM 1605 O O . THR A 1 198 ? -3.076 7.173 -2.791 1.00 92.25 198 THR A O 1
ATOM 1608 N N . GLN A 1 199 ? -5.104 7.194 -1.820 1.00 88.50 199 GLN A N 1
ATOM 1609 C CA . GLN A 1 199 ? -5.940 7.412 -3.011 1.00 88.50 199 GLN A CA 1
ATOM 1610 C C . GLN A 1 199 ? -5.737 6.417 -4.178 1.00 88.50 199 GLN A C 1
ATOM 1612 O O . GLN A 1 199 ? -6.070 6.728 -5.318 1.00 88.50 199 GLN A O 1
ATOM 1617 N N . GLN A 1 200 ? -5.199 5.220 -3.920 1.00 87.81 200 GLN A N 1
ATOM 1618 C CA . GLN A 1 200 ? -4.917 4.185 -4.925 1.00 87.81 200 GLN A CA 1
ATOM 1619 C C . GLN A 1 200 ? -3.999 4.653 -6.084 1.00 87.81 200 GLN A C 1
ATOM 1621 O O . GLN A 1 200 ? -4.050 4.105 -7.186 1.00 87.81 200 GLN A O 1
ATOM 1626 N N . ILE A 1 201 ? -3.130 5.651 -5.860 1.00 83.19 201 ILE A N 1
ATOM 1627 C CA . ILE A 1 201 ? -2.260 6.205 -6.920 1.00 83.19 201 ILE A CA 1
ATOM 1628 C C . ILE A 1 201 ? -1.201 5.213 -7.437 1.00 83.19 201 ILE A C 1
ATOM 1630 O O . ILE A 1 201 ? -0.720 5.328 -8.566 1.00 83.19 201 ILE A O 1
ATOM 1634 N N . GLY A 1 202 ? -0.812 4.243 -6.611 1.00 84.44 202 GLY A N 1
ATOM 1635 C CA . GLY A 1 202 ? 0.167 3.213 -6.920 1.00 84.44 202 GLY A CA 1
ATOM 1636 C C . GLY A 1 202 ? -0.467 2.018 -7.626 1.00 84.44 202 GLY A C 1
ATOM 1637 O O . GLY A 1 202 ? -1.517 1.519 -7.224 1.00 84.44 202 GLY A O 1
ATOM 1638 N N . TYR A 1 203 ? 0.202 1.499 -8.658 1.00 90.88 203 TYR A N 1
ATOM 1639 C CA . TYR A 1 203 ? -0.283 0.352 -9.435 1.00 90.88 203 TYR A CA 1
ATOM 1640 C C . TYR A 1 203 ? -0.009 -0.995 -8.736 1.00 90.88 203 TYR A C 1
ATOM 1642 O O . TYR A 1 203 ? 0.704 -1.862 -9.245 1.00 90.88 203 TYR A O 1
ATOM 1650 N N . TYR A 1 204 ? -0.541 -1.160 -7.526 1.00 93.75 204 TYR A N 1
ATOM 1651 C CA . TYR A 1 204 ? -0.413 -2.366 -6.714 1.00 93.75 204 TYR A CA 1
ATOM 1652 C C . TYR A 1 204 ? -1.626 -2.560 -5.797 1.00 93.75 204 TYR A C 1
ATOM 1654 O O . TYR A 1 204 ? -2.300 -1.604 -5.417 1.00 93.75 204 TYR A O 1
ATOM 1662 N N . ARG A 1 205 ? -1.885 -3.818 -5.431 1.00 96.31 205 ARG A N 1
ATOM 1663 C CA . ARG A 1 205 ? -2.937 -4.199 -4.473 1.00 96.31 205 ARG A CA 1
ATOM 1664 C C . ARG A 1 205 ? -2.373 -4.268 -3.060 1.00 96.31 205 ARG A C 1
ATOM 1666 O O . ARG A 1 205 ? -1.202 -4.631 -2.909 1.00 96.31 205 ARG A O 1
ATOM 1673 N N . VAL A 1 206 ? -3.171 -3.975 -2.036 1.00 98.06 206 VAL A N 1
ATOM 1674 C CA . VAL A 1 206 ? -2.721 -4.029 -0.635 1.00 98.06 206 VAL A CA 1
ATOM 1675 C C . VAL A 1 206 ? -3.494 -5.088 0.140 1.00 98.06 206 VAL A C 1
ATOM 1677 O O . VAL A 1 206 ? -4.685 -4.959 0.396 1.00 98.06 206 VAL A O 1
ATOM 1680 N N . PHE A 1 207 ? -2.786 -6.143 0.532 1.00 97.62 207 PHE A N 1
ATOM 1681 C CA . PHE A 1 207 ? -3.290 -7.182 1.420 1.00 97.62 207 PHE A CA 1
ATOM 1682 C C . PHE A 1 207 ? -2.903 -6.856 2.862 1.00 97.62 207 PHE A C 1
ATOM 1684 O O . PHE A 1 207 ? -1.751 -6.521 3.134 1.00 97.62 207 PHE A O 1
ATOM 1691 N N . TYR A 1 208 ? -3.833 -7.013 3.795 1.00 97.88 208 TYR A N 1
ATOM 1692 C CA . TYR A 1 208 ? -3.583 -6.835 5.223 1.00 97.88 208 TYR A CA 1
ATOM 1693 C C . TYR A 1 208 ? -3.818 -8.170 5.937 1.00 97.88 208 TYR A C 1
ATOM 1695 O O . TYR A 1 208 ? -4.663 -8.955 5.512 1.00 97.88 208 TYR A O 1
ATOM 1703 N N . ASP A 1 209 ? -3.092 -8.452 7.019 1.00 96.06 209 ASP A N 1
ATOM 1704 C CA . ASP A 1 209 ? -3.406 -9.625 7.845 1.00 96.06 209 ASP A CA 1
ATOM 1705 C C . ASP A 1 209 ? -4.760 -9.460 8.562 1.00 96.06 209 ASP A C 1
ATOM 1707 O O . ASP A 1 209 ? -5.245 -8.343 8.746 1.00 96.06 209 ASP A O 1
ATOM 1711 N N . ASN A 1 210 ? -5.355 -10.566 9.019 1.00 95.56 210 ASN A N 1
ATOM 1712 C CA . ASN A 1 210 ? -6.699 -10.573 9.604 1.00 95.56 210 ASN A CA 1
ATOM 1713 C C . ASN A 1 210 ? -6.887 -9.571 10.759 1.00 95.56 210 ASN A C 1
ATOM 1715 O O . ASN A 1 210 ? -7.981 -9.024 10.896 1.00 95.56 210 ASN A O 1
ATOM 1719 N N . LYS A 1 211 ? -5.854 -9.287 11.569 1.00 96.31 211 LYS A N 1
ATOM 1720 C CA . LYS A 1 211 ? -5.960 -8.285 12.645 1.00 96.31 211 LYS A CA 1
ATOM 1721 C C . LYS A 1 211 ? -5.997 -6.870 12.081 1.00 96.31 211 LYS A C 1
ATOM 1723 O O . LYS A 1 211 ? -6.856 -6.088 12.475 1.00 96.31 211 LYS A O 1
ATOM 1728 N N . THR A 1 212 ? -5.109 -6.561 11.137 1.00 97.44 212 THR A N 1
ATOM 1729 C CA . THR A 1 212 ? -5.066 -5.243 10.493 1.00 97.44 212 THR A CA 1
ATOM 1730 C C . THR A 1 212 ? -6.325 -4.993 9.649 1.00 97.44 212 THR A C 1
ATOM 1732 O O . THR A 1 212 ? -6.893 -3.907 9.737 1.00 97.44 212 THR A O 1
ATOM 1735 N N . MET A 1 213 ? -6.839 -5.997 8.920 1.00 97.00 213 MET A N 1
ATOM 1736 C CA . MET A 1 213 ? -8.141 -5.907 8.231 1.00 97.00 213 MET A CA 1
ATOM 1737 C C . MET A 1 213 ? -9.284 -5.605 9.202 1.00 97.00 213 MET A C 1
ATOM 1739 O O . MET A 1 213 ? -10.099 -4.730 8.923 1.00 97.00 213 MET A O 1
ATOM 1743 N N . TYR A 1 214 ? -9.335 -6.295 10.347 1.00 96.38 214 TYR A N 1
ATOM 1744 C CA . TYR A 1 214 ? -10.361 -6.049 11.358 1.00 96.38 214 TYR A CA 1
ATOM 1745 C C . TYR A 1 214 ? -10.278 -4.621 11.915 1.00 96.38 214 TYR A C 1
ATOM 1747 O O . TYR A 1 214 ? -11.299 -3.943 11.978 1.00 96.38 214 TYR A O 1
ATOM 1755 N N . SER A 1 215 ? -9.078 -4.123 12.238 1.00 97.44 215 SER A N 1
ATOM 1756 C CA . SER A 1 215 ? -8.876 -2.723 12.646 1.00 97.44 215 SER A CA 1
ATOM 1757 C C . SER A 1 215 ? -9.372 -1.715 11.602 1.00 97.44 215 SER A C 1
ATOM 1759 O O . SER A 1 215 ? -10.032 -0.743 11.964 1.00 97.44 215 SER A O 1
ATOM 1761 N N . ILE A 1 216 ? -9.090 -1.946 10.313 1.00 97.81 216 ILE A N 1
ATOM 1762 C CA . ILE A 1 216 ? -9.588 -1.099 9.215 1.00 97.81 216 ILE A CA 1
ATOM 1763 C C . ILE A 1 216 ? -11.120 -1.155 9.156 1.00 97.81 216 ILE A C 1
ATOM 1765 O O . ILE A 1 216 ? -11.767 -0.115 9.117 1.00 97.81 216 ILE A O 1
ATOM 1769 N N . HIS A 1 217 ? -11.722 -2.343 9.214 1.00 96.75 217 HIS A N 1
ATOM 1770 C CA . HIS A 1 217 ? -13.178 -2.489 9.181 1.00 96.75 217 HIS A CA 1
ATOM 1771 C C . HIS A 1 217 ? -13.867 -1.817 10.383 1.00 96.75 217 HIS A C 1
ATOM 1773 O O . HIS A 1 217 ? -14.864 -1.127 10.190 1.00 96.75 217 HIS A O 1
ATOM 1779 N N . GLN A 1 218 ? -13.301 -1.906 11.595 1.00 96.62 218 GLN A N 1
ATOM 1780 C CA . GLN A 1 218 ? -13.794 -1.148 12.755 1.00 96.62 218 GLN A CA 1
ATOM 1781 C C . GLN A 1 218 ? -13.741 0.374 12.526 1.00 96.62 218 GLN A C 1
ATOM 1783 O O . GLN A 1 218 ? -14.642 1.089 12.959 1.00 96.62 218 GLN A O 1
ATOM 1788 N N . ALA A 1 219 ? -12.727 0.874 11.814 1.00 96.62 219 ALA A N 1
ATOM 1789 C CA . ALA A 1 219 ? -12.642 2.283 11.436 1.00 96.62 219 ALA A CA 1
ATOM 1790 C C . ALA A 1 219 ? -13.666 2.679 10.354 1.00 96.62 219 ALA A C 1
ATOM 1792 O O . ALA A 1 219 ? -14.173 3.801 10.385 1.00 96.62 219 ALA A O 1
ATOM 1793 N N . LEU A 1 220 ? -14.002 1.766 9.435 1.00 95.94 220 LEU A N 1
ATOM 1794 C CA . LEU A 1 220 ? -14.989 1.984 8.371 1.00 95.94 220 LEU A CA 1
ATOM 1795 C C . LEU A 1 220 ? -16.436 1.996 8.890 1.00 95.94 220 LEU A C 1
ATOM 1797 O O . LEU A 1 220 ? -17.231 2.795 8.403 1.00 95.94 220 LEU A O 1
ATOM 1801 N N . ILE A 1 221 ? -16.785 1.171 9.884 1.00 95.50 221 ILE A N 1
ATOM 1802 C CA . ILE A 1 221 ? -18.128 1.189 10.508 1.00 95.50 221 ILE A CA 1
ATOM 1803 C C . ILE A 1 221 ? -18.305 2.304 11.556 1.00 95.50 221 ILE A C 1
ATOM 1805 O O . ILE A 1 221 ? -19.416 2.546 12.025 1.00 95.50 221 ILE A O 1
ATOM 1809 N N . ALA A 1 222 ? -17.222 2.975 11.957 1.00 94.44 222 ALA A N 1
ATOM 1810 C CA . ALA A 1 222 ? -17.286 4.116 12.863 1.00 94.44 222 ALA A CA 1
ATOM 1811 C C . ALA A 1 222 ? -17.927 5.348 12.179 1.00 94.44 222 ALA A C 1
ATOM 1813 O O . ALA A 1 222 ? -17.927 5.438 10.948 1.00 94.44 222 ALA A O 1
ATOM 1814 N N . PRO A 1 223 ? -18.436 6.337 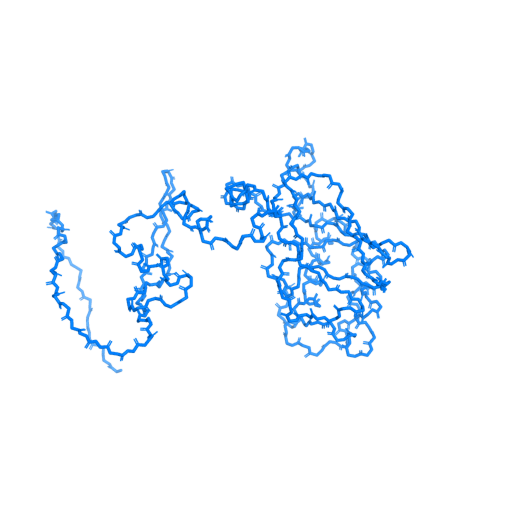12.945 1.00 92.69 223 PRO A N 1
ATOM 1815 C CA . PRO A 1 223 ? -19.026 7.552 12.382 1.00 92.69 223 PRO A CA 1
ATOM 1816 C C . PRO A 1 223 ? -18.118 8.236 11.349 1.00 92.69 223 PRO A C 1
ATOM 1818 O O . PRO A 1 223 ? -16.909 8.366 11.559 1.00 92.69 223 PRO A O 1
ATOM 1821 N N . ASN A 1 224 ? -18.711 8.671 10.233 1.00 91.06 224 ASN A N 1
ATOM 1822 C CA . ASN A 1 224 ? -18.023 9.248 9.070 1.00 91.06 224 ASN A CA 1
ATOM 1823 C C . ASN A 1 224 ? -16.880 8.368 8.510 1.00 91.06 224 ASN A C 1
ATOM 1825 O O . ASN A 1 224 ? -15.921 8.896 7.945 1.00 91.06 224 ASN A O 1
ATOM 1829 N N . HIS A 1 225 ? -16.933 7.045 8.706 1.00 94.31 225 HIS A N 1
ATOM 1830 C CA . HIS A 1 225 ? -15.889 6.087 8.317 1.00 94.31 225 HIS A CA 1
ATOM 1831 C C . HIS A 1 225 ? -14.489 6.470 8.840 1.00 94.31 225 HIS A C 1
ATOM 1833 O O . HIS A 1 225 ? -13.490 6.342 8.131 1.00 94.31 225 HIS A O 1
ATOM 1839 N N . SER A 1 226 ? -14.408 7.037 10.052 1.00 94.75 226 SER A N 1
ATOM 1840 C CA . SER A 1 226 ? -13.174 7.615 10.623 1.00 94.75 226 SER A CA 1
ATOM 1841 C C . SER A 1 226 ? -12.488 8.673 9.736 1.00 94.75 226 SER A C 1
ATOM 1843 O O . SER A 1 226 ? -11.278 8.874 9.834 1.00 94.75 226 SER A O 1
ATOM 1845 N N . ASN A 1 227 ? -13.242 9.355 8.868 1.00 94.38 227 ASN A N 1
ATOM 1846 C CA . ASN A 1 227 ? -12.756 10.262 7.819 1.00 94.38 227 ASN A CA 1
ATOM 1847 C C . ASN A 1 227 ? -11.798 9.611 6.792 1.00 94.38 227 ASN A C 1
ATOM 1849 O O . ASN A 1 227 ? -11.052 10.320 6.117 1.00 94.38 227 ASN A O 1
ATOM 1853 N N . ILE A 1 228 ? -11.815 8.280 6.644 1.00 95.62 228 ILE A N 1
ATOM 1854 C CA . ILE A 1 228 ? -11.038 7.576 5.613 1.00 95.62 228 ILE A CA 1
ATOM 1855 C C . ILE A 1 228 ? -11.516 8.028 4.228 1.00 95.62 228 ILE A C 1
ATOM 1857 O O . ILE A 1 228 ? -12.715 7.984 3.961 1.00 95.62 228 ILE A O 1
ATOM 1861 N N . ASN A 1 229 ? -10.610 8.442 3.332 1.00 93.44 229 ASN A N 1
ATOM 1862 C CA . ASN A 1 229 ? -10.992 8.938 2.002 1.00 93.44 229 ASN A CA 1
ATOM 1863 C C . ASN A 1 229 ? -11.685 7.864 1.145 1.00 93.44 229 ASN A C 1
ATOM 1865 O O . ASN A 1 229 ? -11.277 6.702 1.129 1.00 93.44 229 ASN A O 1
ATOM 1869 N N . GLU A 1 230 ? -12.703 8.271 0.385 1.00 93.06 230 GLU A N 1
ATOM 1870 C CA . GLU A 1 230 ? -13.549 7.391 -0.424 1.00 93.06 230 GLU A CA 1
ATOM 1871 C C . GLU A 1 230 ? -12.783 6.522 -1.429 1.00 93.06 230 GLU A C 1
ATOM 1873 O O . GLU A 1 230 ? -13.176 5.376 -1.633 1.00 93.06 230 GLU A O 1
ATOM 1878 N N . ASN A 1 231 ? -11.661 6.994 -1.987 1.00 90.12 231 ASN A N 1
ATOM 1879 C CA . ASN A 1 231 ? -10.834 6.174 -2.876 1.00 90.12 231 ASN A CA 1
ATOM 1880 C C . ASN A 1 231 ? -10.174 5.011 -2.121 1.00 90.12 231 ASN A C 1
ATOM 1882 O O . ASN A 1 231 ? -10.084 3.908 -2.651 1.00 90.12 231 ASN A O 1
ATOM 1886 N N . ASN A 1 232 ? -9.747 5.216 -0.871 1.00 94.19 232 ASN A N 1
ATOM 1887 C CA . ASN A 1 232 ? -9.156 4.152 -0.055 1.00 94.19 232 ASN A CA 1
ATOM 1888 C C . ASN A 1 232 ? -10.201 3.186 0.515 1.00 94.19 232 ASN A C 1
ATOM 1890 O O . ASN A 1 232 ? -9.904 1.997 0.645 1.00 94.19 232 ASN A O 1
ATOM 1894 N N . ARG A 1 233 ? -11.425 3.657 0.795 1.00 95.12 233 ARG A N 1
ATOM 1895 C CA . ARG A 1 233 ? -12.562 2.780 1.132 1.00 95.12 233 ARG A CA 1
ATOM 1896 C C . ARG A 1 233 ? -12.924 1.878 -0.060 1.00 95.12 233 ARG A C 1
ATOM 1898 O O . ARG A 1 233 ? -13.004 0.657 0.098 1.00 95.12 233 ARG A O 1
ATOM 1905 N N . ALA A 1 234 ? -12.987 2.453 -1.264 1.00 92.31 234 ALA A N 1
ATOM 1906 C CA . ALA A 1 234 ? -13.281 1.726 -2.498 1.00 92.31 234 ALA A CA 1
ATOM 1907 C C . ALA A 1 234 ? -12.157 0.748 -2.876 1.00 92.31 234 ALA A C 1
ATOM 1909 O O . ALA A 1 234 ? -12.430 -0.408 -3.204 1.00 92.31 234 ALA A O 1
ATOM 1910 N N . GLN A 1 235 ? -10.894 1.172 -2.747 1.00 94.44 235 GLN A N 1
ATOM 1911 C CA . GLN A 1 235 ? -9.725 0.308 -2.913 1.00 94.44 235 GLN A CA 1
ATOM 1912 C C . GLN A 1 235 ? -9.800 -0.904 -1.982 1.00 94.44 235 GLN A C 1
ATOM 1914 O O . GLN A 1 235 ? -9.609 -2.022 -2.448 1.00 94.44 235 GLN A O 1
ATOM 1919 N N . PHE A 1 236 ? -10.069 -0.703 -0.685 1.00 96.12 236 PHE A N 1
ATOM 1920 C CA . PHE A 1 236 ? -10.134 -1.797 0.290 1.00 96.12 236 PHE A CA 1
ATOM 1921 C C . PHE A 1 236 ? -11.167 -2.854 -0.126 1.00 96.12 236 PHE A C 1
ATOM 1923 O O . PHE A 1 236 ? -10.893 -4.049 -0.028 1.00 96.12 236 PHE A O 1
ATOM 1930 N N . ILE A 1 237 ? -12.307 -2.431 -0.677 1.00 94.50 237 ILE A N 1
ATOM 1931 C CA . ILE A 1 237 ? -13.341 -3.336 -1.191 1.00 94.50 237 ILE A CA 1
ATOM 1932 C C . ILE A 1 237 ? -12.934 -4.054 -2.485 1.00 94.50 237 ILE A C 1
ATOM 1934 O O . ILE A 1 237 ? -13.070 -5.278 -2.555 1.00 94.50 237 ILE A O 1
ATOM 1938 N N . ASP A 1 238 ? -12.400 -3.349 -3.485 1.00 93.75 238 ASP A N 1
ATOM 1939 C CA . ASP A 1 238 ? -11.922 -3.981 -4.728 1.00 93.75 238 ASP A CA 1
ATOM 1940 C C . ASP A 1 238 ? -10.759 -4.961 -4.466 1.00 93.75 238 ASP A C 1
ATOM 1942 O O . ASP A 1 238 ? -10.695 -6.040 -5.069 1.00 93.75 238 ASP A O 1
ATOM 1946 N N . ASP A 1 239 ? -9.869 -4.625 -3.527 1.00 95.31 239 ASP A N 1
ATOM 1947 C CA . ASP A 1 239 ? -8.803 -5.501 -3.042 1.00 95.31 239 ASP A CA 1
ATOM 1948 C C . ASP A 1 239 ? -9.391 -6.747 -2.355 1.00 95.31 239 ASP A C 1
ATOM 1950 O O . ASP A 1 239 ? -9.086 -7.863 -2.782 1.00 95.31 239 ASP A O 1
ATOM 1954 N N . LEU A 1 240 ? -10.292 -6.601 -1.373 1.00 94.88 240 LEU A N 1
ATOM 1955 C CA . LEU A 1 240 ? -10.954 -7.727 -0.692 1.00 94.88 240 LEU A CA 1
ATOM 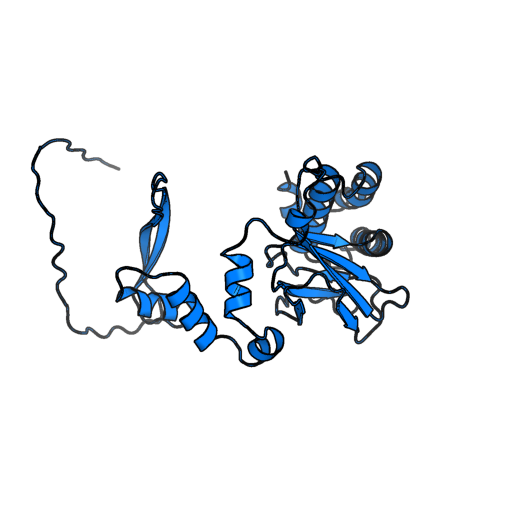1956 C C . LEU A 1 240 ? -11.665 -8.681 -1.669 1.00 94.88 240 LEU A C 1
ATOM 1958 O O . LEU A 1 240 ? -11.462 -9.898 -1.601 1.00 94.88 240 LEU A O 1
ATOM 1962 N N . LEU A 1 241 ? -12.458 -8.149 -2.604 1.00 93.69 241 LEU A N 1
ATOM 1963 C CA . LEU A 1 241 ? -13.158 -8.932 -3.630 1.00 93.69 241 LEU A CA 1
ATOM 1964 C C . LEU A 1 241 ? -12.176 -9.640 -4.577 1.00 93.69 241 LEU A C 1
ATOM 1966 O O . LEU A 1 241 ? -12.365 -10.813 -4.924 1.00 93.69 241 LEU A O 1
ATOM 1970 N N . SER A 1 242 ? -11.092 -8.961 -4.960 1.00 92.69 242 SER A N 1
ATOM 1971 C CA . SER A 1 242 ? -10.021 -9.535 -5.779 1.00 92.69 242 SER A CA 1
ATOM 1972 C C . SER A 1 242 ? -9.263 -10.649 -5.055 1.00 92.69 242 SER A C 1
ATOM 1974 O O . SER A 1 242 ? -8.928 -11.659 -5.681 1.00 92.69 242 SER A O 1
ATOM 1976 N N . PHE A 1 243 ? -9.028 -10.513 -3.748 1.00 93.94 243 PHE A N 1
ATOM 1977 C CA . PHE A 1 243 ? -8.385 -11.527 -2.913 1.00 93.94 243 PHE A CA 1
ATOM 1978 C C . PHE A 1 243 ? -9.285 -12.742 -2.674 1.00 93.94 243 PHE A C 1
ATOM 1980 O O . PHE A 1 243 ? -8.804 -13.869 -2.817 1.00 93.94 243 PHE A O 1
ATOM 1987 N N . ALA A 1 244 ? -10.583 -12.547 -2.426 1.00 92.56 244 ALA A N 1
ATOM 1988 C CA . ALA A 1 244 ? -11.558 -13.639 -2.357 1.00 92.56 244 ALA A CA 1
ATOM 1989 C C . ALA A 1 244 ? -11.598 -14.439 -3.668 1.00 92.56 244 ALA A C 1
ATOM 1991 O O . ALA A 1 244 ? -11.455 -15.663 -3.683 1.00 92.56 244 ALA A O 1
ATOM 1992 N N . ARG A 1 245 ? -11.687 -13.734 -4.802 1.00 90.81 245 ARG A N 1
ATOM 1993 C CA . ARG A 1 245 ? -11.685 -14.336 -6.144 1.00 90.81 245 ARG A CA 1
ATOM 1994 C C . ARG A 1 245 ? -10.374 -15.054 -6.485 1.00 90.81 245 ARG A C 1
ATOM 1996 O O . ARG A 1 245 ? -10.394 -16.009 -7.263 1.00 90.81 245 ARG A O 1
ATOM 2003 N N . ALA A 1 246 ? -9.249 -14.593 -5.939 1.00 88.44 246 ALA A N 1
ATOM 2004 C CA . ALA A 1 246 ? -7.936 -15.206 -6.119 1.00 88.44 246 ALA A CA 1
ATOM 2005 C C . ALA A 1 246 ? -7.660 -16.385 -5.163 1.00 88.44 246 ALA A C 1
ATOM 2007 O O . ALA A 1 246 ? -6.696 -17.113 -5.396 1.00 88.44 246 ALA A O 1
ATOM 2008 N N . GLY A 1 247 ? -8.488 -16.588 -4.128 1.00 87.75 247 GLY A N 1
ATOM 2009 C CA . GLY A 1 247 ? -8.317 -17.624 -3.099 1.00 87.75 247 GLY A CA 1
ATOM 2010 C C . GLY A 1 247 ? -7.452 -17.214 -1.898 1.00 87.75 247 GLY A C 1
ATOM 2011 O O . GLY A 1 247 ? -7.129 -18.060 -1.072 1.00 87.75 247 GLY A O 1
ATOM 2012 N N . TYR A 1 248 ? -7.081 -15.934 -1.788 1.00 86.81 248 TYR A N 1
ATOM 2013 C CA . TYR A 1 248 ? -6.284 -15.392 -0.676 1.00 86.81 248 TYR A CA 1
ATOM 2014 C C . TYR A 1 248 ? -7.122 -15.220 0.600 1.00 86.81 248 TYR A C 1
ATOM 2016 O O . TYR A 1 248 ? -6.596 -15.349 1.701 1.00 86.81 248 TYR A O 1
ATOM 2024 N N . LEU A 1 249 ? -8.415 -14.929 0.439 1.00 90.50 249 LEU A N 1
ATOM 2025 C CA . LEU A 1 249 ? -9.414 -14.847 1.505 1.00 90.50 249 LEU A CA 1
ATOM 2026 C C . LEU A 1 249 ? -10.560 -15.802 1.190 1.00 90.50 249 LEU A C 1
ATOM 2028 O O . LEU A 1 249 ? -10.809 -16.123 0.024 1.00 90.50 249 LEU A O 1
ATOM 2032 N N . ASN A 1 250 ? -11.285 -16.236 2.218 1.00 91.56 250 ASN A N 1
ATOM 2033 C CA . ASN A 1 250 ? -12.542 -16.938 1.999 1.00 91.56 250 ASN A CA 1
ATOM 2034 C C . ASN A 1 250 ? -13.702 -15.934 1.878 1.00 91.56 250 ASN A C 1
ATOM 2036 O O . ASN A 1 250 ? -13.689 -14.863 2.481 1.00 91.56 250 ASN A O 1
ATOM 2040 N N . TYR A 1 251 ? -14.732 -16.294 1.108 1.00 92.94 251 TYR A N 1
ATOM 2041 C CA . TYR A 1 251 ? -15.878 -15.410 0.877 1.00 92.94 251 TYR A CA 1
ATOM 2042 C C . TYR A 1 251 ? -16.651 -15.048 2.151 1.00 92.94 251 TYR A C 1
ATOM 2044 O O . TYR A 1 251 ? -17.297 -14.010 2.161 1.00 92.94 251 TYR A O 1
ATOM 2052 N N . TYR A 1 252 ? -16.594 -15.856 3.214 1.00 92.75 252 TYR A N 1
ATOM 2053 C CA . TYR A 1 252 ? -17.264 -15.535 4.475 1.00 92.75 252 TYR A CA 1
ATOM 2054 C C . TYR A 1 252 ? -16.590 -14.337 5.163 1.00 92.75 252 TYR A C 1
ATOM 2056 O O . TYR A 1 252 ? -17.266 -13.352 5.439 1.00 92.75 252 TYR A O 1
ATOM 2064 N N . GLU A 1 253 ? -15.262 -14.358 5.327 1.00 89.25 253 GLU A N 1
ATOM 2065 C CA . GLU A 1 253 ? -14.495 -13.213 5.849 1.00 89.25 253 GLU A CA 1
ATOM 2066 C C . GLU A 1 253 ? -14.697 -11.960 4.983 1.00 89.25 253 GLU A C 1
ATOM 2068 O O . GLU A 1 253 ? -14.932 -10.873 5.505 1.00 89.25 253 GLU A O 1
ATOM 2073 N N . THR A 1 254 ? -14.659 -12.104 3.655 1.00 92.94 254 THR A N 1
ATOM 2074 C CA . THR A 1 254 ? -14.873 -10.978 2.735 1.00 92.94 254 THR A CA 1
ATOM 2075 C C . THR A 1 254 ? -16.281 -10.391 2.842 1.00 92.94 254 THR A C 1
ATOM 2077 O O . THR A 1 254 ? -16.410 -9.171 2.879 1.00 92.94 254 THR A O 1
ATOM 2080 N N . LEU A 1 255 ? -17.328 -11.220 2.924 1.00 93.25 255 LEU A N 1
ATOM 2081 C CA . LEU A 1 255 ? -18.712 -10.753 3.064 1.00 93.25 255 LEU A CA 1
ATOM 2082 C C . LEU A 1 255 ? -18.963 -10.053 4.403 1.00 93.25 255 LEU A C 1
ATOM 2084 O O . LEU A 1 255 ? -19.661 -9.047 4.407 1.00 93.25 255 LEU A O 1
ATOM 2088 N N . GLN A 1 256 ? -18.338 -10.500 5.496 1.00 92.00 256 GLN A N 1
ATOM 2089 C CA . GLN A 1 256 ? -18.390 -9.776 6.773 1.00 92.00 256 GLN A CA 1
ATOM 2090 C C . GLN A 1 256 ? -17.731 -8.392 6.671 1.00 92.00 256 GLN A C 1
ATOM 2092 O O . GLN A 1 256 ? -18.289 -7.394 7.117 1.00 92.00 256 GLN A O 1
ATOM 2097 N N . MET A 1 257 ? -16.564 -8.294 6.025 1.00 92.50 257 MET A N 1
ATOM 2098 C CA . MET A 1 257 ? -15.889 -7.000 5.847 1.00 92.50 257 MET A CA 1
ATOM 2099 C C . MET A 1 257 ? -16.695 -6.024 4.969 1.00 92.50 257 MET A C 1
ATOM 2101 O O . MET A 1 257 ? -16.574 -4.811 5.153 1.00 92.50 257 MET A O 1
ATOM 2105 N N . LEU A 1 258 ? -17.520 -6.545 4.050 1.00 91.62 258 LEU A N 1
ATOM 2106 C CA . LEU A 1 258 ? -18.414 -5.786 3.164 1.00 91.62 258 LEU A CA 1
ATOM 2107 C C . LEU A 1 258 ? -19.645 -5.195 3.878 1.00 91.62 258 LEU A C 1
ATOM 2109 O O . LEU A 1 258 ? -20.282 -4.312 3.308 1.00 91.62 258 LEU A O 1
ATOM 2113 N N . GLU A 1 259 ? -19.967 -5.613 5.110 1.00 88.31 259 GLU A N 1
ATOM 2114 C CA . GLU A 1 259 ? -21.138 -5.120 5.861 1.00 88.31 259 GLU A CA 1
ATOM 2115 C C . GLU A 1 259 ? -21.123 -3.590 6.065 1.00 88.31 259 GLU A C 1
ATOM 2117 O O . GLU A 1 259 ? -22.183 -2.974 6.141 1.00 88.31 259 GLU A O 1
ATOM 2122 N N . TYR A 1 260 ? -19.948 -2.936 6.056 1.00 89.31 260 TYR A N 1
ATOM 2123 C CA . TYR A 1 260 ? -19.876 -1.472 6.195 1.00 89.31 260 TYR A CA 1
ATOM 2124 C C . TYR A 1 260 ? -20.592 -0.715 5.060 1.00 89.31 260 TYR A C 1
ATOM 2126 O O . TYR A 1 260 ? -21.035 0.413 5.282 1.00 89.31 260 TYR A O 1
ATOM 2134 N N . ILE A 1 261 ? -20.728 -1.325 3.872 1.00 88.56 261 ILE A N 1
ATOM 2135 C CA . ILE A 1 261 ? -21.316 -0.696 2.677 1.00 88.56 261 ILE A CA 1
ATOM 2136 C C . ILE A 1 261 ? -22.782 -0.289 2.908 1.00 88.56 261 ILE A C 1
ATOM 2138 O O . ILE A 1 261 ? -23.256 0.639 2.261 1.00 88.56 261 ILE A O 1
ATOM 2142 N N . GLU A 1 262 ? -23.488 -0.898 3.868 1.00 86.38 262 GLU A N 1
ATOM 2143 C CA . GLU A 1 262 ? -24.839 -0.464 4.266 1.00 86.38 262 GLU A CA 1
ATOM 2144 C C . GLU A 1 262 ? -24.894 1.022 4.679 1.00 86.38 262 GLU A C 1
ATOM 2146 O O . GLU A 1 262 ? -25.918 1.675 4.491 1.00 86.38 262 GLU A O 1
ATOM 2151 N N . ASN A 1 263 ? -23.785 1.567 5.191 1.00 83.38 263 ASN A N 1
ATOM 2152 C CA . ASN A 1 263 ? -23.672 2.949 5.662 1.00 83.38 263 ASN A CA 1
ATOM 2153 C C . ASN A 1 263 ? -22.836 3.841 4.717 1.00 83.38 263 ASN A C 1
ATOM 2155 O O . ASN A 1 263 ? -22.426 4.929 5.114 1.00 83.38 263 ASN A O 1
ATOM 2159 N N . GLU A 1 264 ? -22.528 3.379 3.502 1.00 83.00 264 GLU A N 1
ATOM 2160 C CA . GLU A 1 264 ? -21.672 4.081 2.537 1.00 83.00 264 GLU A CA 1
ATOM 2161 C C . GLU A 1 264 ? -22.499 4.915 1.541 1.00 83.00 264 GLU A C 1
ATOM 2163 O O . GLU A 1 264 ? -23.286 4.382 0.761 1.00 83.00 264 GLU A O 1
ATOM 2168 N N . GLU A 1 265 ? -22.280 6.233 1.525 1.00 80.19 265 GLU A N 1
ATOM 2169 C CA . GLU A 1 265 ? -23.009 7.179 0.661 1.00 80.19 265 GLU A CA 1
ATOM 2170 C C . GLU A 1 265 ? -22.197 7.661 -0.566 1.00 80.19 265 GLU A C 1
ATOM 2172 O O . GLU A 1 265 ? -22.718 8.383 -1.421 1.00 80.19 265 GLU A O 1
ATOM 2177 N N . SER A 1 266 ? -20.917 7.289 -0.695 1.00 77.75 266 SER A N 1
ATOM 2178 C CA . SER A 1 266 ? -20.051 7.758 -1.785 1.00 77.75 266 SER A CA 1
ATOM 2179 C C . SER A 1 266 ? -20.335 7.077 -3.124 1.00 77.75 266 SER A C 1
ATOM 2181 O O . SER A 1 266 ? -20.236 5.857 -3.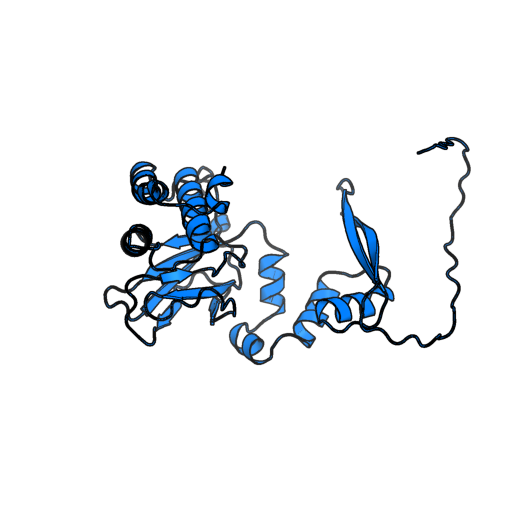275 1.00 77.75 266 SER A O 1
ATOM 2183 N N . TYR A 1 267 ? -20.538 7.911 -4.148 1.00 66.94 267 TYR A N 1
ATOM 2184 C CA . TYR A 1 267 ? -20.757 7.524 -5.545 1.00 66.94 267 TYR A CA 1
ATOM 2185 C C . TYR A 1 267 ? -19.731 6.520 -6.104 1.00 66.94 267 TYR A C 1
ATOM 2187 O O . TYR A 1 267 ? -20.093 5.677 -6.923 1.00 66.94 267 TYR A O 1
ATOM 2195 N N . ILE A 1 268 ? -18.468 6.573 -5.660 1.00 68.06 268 ILE A N 1
ATOM 2196 C CA . ILE A 1 268 ? -17.400 5.692 -6.171 1.00 68.06 268 ILE A CA 1
ATOM 2197 C C . ILE A 1 268 ? -17.702 4.212 -5.878 1.00 68.06 268 ILE A C 1
ATOM 2199 O O . ILE A 1 268 ? -17.433 3.357 -6.720 1.00 68.06 268 ILE A O 1
ATOM 2203 N N . HIS A 1 269 ? -18.330 3.903 -4.741 1.00 58.44 269 HIS A N 1
ATOM 2204 C CA . HIS A 1 269 ? -18.668 2.525 -4.369 1.00 58.44 269 HIS A CA 1
ATOM 2205 C C . HIS A 1 269 ? -19.794 1.945 -5.232 1.00 58.44 269 HIS A C 1
ATOM 2207 O O . HIS A 1 269 ? -19.786 0.753 -5.525 1.00 58.44 269 HIS A O 1
ATOM 2213 N N . GLY A 1 270 ? -20.704 2.791 -5.732 1.00 57.62 270 GLY A N 1
ATOM 2214 C CA . GLY A 1 270 ? -21.751 2.394 -6.680 1.00 57.62 270 GLY A CA 1
ATOM 2215 C C . GLY A 1 270 ? -21.242 2.033 -8.085 1.00 57.62 270 GLY A C 1
ATOM 2216 O O . GLY A 1 270 ? -22.036 1.603 -8.920 1.00 57.62 270 GLY A O 1
ATOM 2217 N N . LEU A 1 271 ? -19.943 2.213 -8.358 1.00 54.34 271 LEU A N 1
ATOM 2218 C CA . LEU A 1 271 ? -19.287 1.858 -9.622 1.00 54.34 271 LEU A CA 1
ATOM 2219 C C . LEU A 1 271 ? -18.392 0.610 -9.530 1.00 54.34 271 LEU A C 1
ATOM 2221 O O . LEU A 1 271 ? -17.798 0.225 -10.541 1.00 54.34 271 LEU A O 1
ATOM 2225 N N . LEU A 1 272 ? -18.266 -0.012 -8.353 1.00 50.84 272 LEU A N 1
ATOM 2226 C CA . LEU A 1 272 ? -17.483 -1.238 -8.195 1.00 50.84 272 LEU A CA 1
ATOM 2227 C C . LEU A 1 272 ? -18.234 -2.439 -8.831 1.00 50.84 272 LEU A C 1
ATOM 2229 O O . LEU A 1 272 ? -19.443 -2.560 -8.626 1.00 50.84 272 LEU A O 1
ATOM 2233 N N . PRO A 1 273 ? -17.555 -3.279 -9.644 1.00 39.06 273 PRO A N 1
ATOM 2234 C CA . PRO A 1 273 ? -18.191 -4.263 -10.536 1.00 39.06 273 PRO A CA 1
ATOM 2235 C C . PRO A 1 273 ? -18.506 -5.640 -9.919 1.00 39.06 273 PRO A C 1
ATOM 2237 O O . PRO A 1 273 ? -17.796 -6.064 -8.980 1.00 39.06 273 PRO A O 1
#

Secondary structure (DSSP, 8-state):
---------------------------------EEEEEEEEE--TTS--EEEEEEEEES---SHHHHHHHHHTT-S---HHHHHHHHHHHS-HHHHHHHS-HHHHHHHHHSSSS-EEEEEEE-TTSSEEEEEEEE--S-TT-TT-GGGTT----EEE-EEESSS--SS-----EEE-SSSS-EEEE-SS--S-EEESGGG-SSSEEEE-HHHHHHHHHHHHSGGGGG--HHHHHHHHHHHHHHHHHTSS-HHHHHHHGGGGGG---TTGGG--

Organism: Megaselia scalaris (NCBI:txid36166)

InterPro domains:
  IPR024571 ERAP1-like C-terminal domain [PF11838] (193-268)
  IPR029034 Cystine-knot cytokine [G3DSA:2.10.90.10] (18-97)
  IPR050344 Peptidase M1 family aminopeptidases [PTHR11533] (63-268)

Sequence (273 aa):
MLWENIDINSNAHTTRSLHVYFCEDVERVGDDCQVTPVIHVLQYPGCVPKPIPSFACVGRCASYLQRMLCNFSYMKTSTPEKLFKILDKHWPVEDKNKIGDIMEFFKSWTEQVGYPVVNITLAADGLSFSVRQERFLLKEKYIGKTSLRNLTYVIPLTYVTSFENDFQNTDTKEYLPKSNKVVTINLSQKADWIMANTQQIGYYRVFYDNKTMYSIHQALIAPNHSNINENNRAQFIDDLLSFARAGYLNYYETLQMLEYIENEESYIHGLLP

Radius of gyration: 24.32 Å; Cα contacts (8 Å, |Δi|>4): 351; chains: 1; bounding box: 44×62×78 Å

pLDDT: mean 75.16, std 23.44, range [25.0, 98.44]

Mean predicted aligned error: 14.45 Å